Protein AF-A0A818WUE9-F1 (afdb_monomer_lite)

pLDDT: mean 72.84, std 20.34, range [24.39, 97.25]

Structure (mmCIF, N/CA/C/O backbone):
data_AF-A0A818WUE9-F1
#
_entry.id   AF-A0A818WUE9-F1
#
loop_
_atom_site.group_PDB
_atom_site.id
_atom_site.type_symbol
_atom_site.label_atom_id
_atom_site.label_alt_id
_atom_site.label_comp_id
_atom_site.label_asym_id
_atom_site.label_entity_id
_atom_site.label_seq_id
_atom_site.pdbx_PDB_ins_code
_atom_site.Cartn_x
_atom_site.Cartn_y
_atom_site.Cartn_z
_atom_site.occupancy
_atom_site.B_iso_or_equiv
_atom_site.auth_seq_id
_atom_site.auth_comp_id
_atom_site.auth_asym_id
_atom_site.auth_atom_id
_atom_site.pdbx_PDB_model_num
ATOM 1 N N . MET A 1 1 ? -19.857 24.149 17.415 1.00 38.59 1 MET A N 1
ATOM 2 C CA . MET A 1 1 ? -18.946 23.123 16.852 1.00 38.59 1 MET A CA 1
ATOM 3 C C . MET A 1 1 ? -17.652 23.150 17.656 1.00 38.59 1 MET A C 1
ATOM 5 O O . MET A 1 1 ? -16.949 24.147 17.631 1.00 38.59 1 MET A O 1
ATOM 9 N N . SER A 1 2 ? -17.428 22.130 18.487 1.00 42.88 2 SER A N 1
ATOM 10 C CA . SER A 1 2 ? -16.385 22.103 19.527 1.00 42.88 2 SER A CA 1
ATOM 11 C C . SER A 1 2 ? -14.972 21.978 18.933 1.00 42.88 2 SER A C 1
ATOM 13 O O . SER A 1 2 ? -14.738 21.136 18.069 1.00 42.88 2 SER A O 1
ATOM 15 N N . SER A 1 3 ? -14.017 22.775 19.425 1.00 50.47 3 SER A N 1
ATOM 16 C CA . SER A 1 3 ? -12.597 22.839 19.011 1.00 50.47 3 SER A CA 1
ATOM 17 C C . SER A 1 3 ? -11.771 21.570 19.307 1.00 50.47 3 SER A C 1
ATOM 19 O O . SER A 1 3 ? -10.553 21.540 19.111 1.00 50.47 3 SER A O 1
ATOM 21 N N . THR A 1 4 ? -12.428 20.502 19.762 1.00 56.22 4 THR A N 1
ATOM 22 C CA . THR A 1 4 ? -11.838 19.260 20.287 1.00 56.22 4 THR A CA 1
ATOM 23 C C . THR A 1 4 ? -11.341 18.281 19.219 1.00 56.22 4 THR A C 1
ATOM 25 O O . THR A 1 4 ? -10.592 17.363 19.554 1.00 56.22 4 THR A O 1
ATOM 28 N N . ASN A 1 5 ? -11.668 18.509 17.942 1.00 62.28 5 ASN A N 1
ATOM 29 C CA . ASN A 1 5 ? -11.226 17.694 16.798 1.00 62.28 5 ASN A CA 1
ATOM 30 C C . ASN A 1 5 ? -10.253 18.440 15.868 1.00 62.28 5 ASN A C 1
ATOM 32 O O . ASN A 1 5 ? -10.214 18.192 14.665 1.00 62.28 5 ASN A O 1
ATOM 36 N N . SER A 1 6 ? -9.478 19.383 16.402 1.00 72.19 6 SER A N 1
ATOM 37 C CA . SER A 1 6 ? -8.374 19.996 15.659 1.00 72.19 6 SER A CA 1
ATOM 38 C C . SER A 1 6 ? -7.225 18.991 15.472 1.00 72.19 6 SER A C 1
ATOM 40 O O . SER A 1 6 ? -6.986 18.135 16.331 1.00 72.19 6 SER A O 1
ATOM 42 N N . PHE A 1 7 ? -6.513 19.081 14.343 1.00 73.38 7 PHE A N 1
ATOM 43 C CA . PHE A 1 7 ? -5.326 18.272 14.024 1.00 73.38 7 PHE A CA 1
ATOM 44 C C . PHE A 1 7 ? -4.138 18.628 14.944 1.00 73.38 7 PHE A C 1
ATOM 46 O O . PHE A 1 7 ? -3.134 19.186 14.515 1.00 73.38 7 PHE A O 1
ATOM 53 N N . ASN A 1 8 ? -4.254 18.321 16.235 1.00 86.12 8 ASN A N 1
ATOM 54 C CA . ASN A 1 8 ? -3.243 18.617 17.249 1.00 86.12 8 ASN A CA 1
ATOM 55 C C . ASN A 1 8 ? -2.272 17.444 17.442 1.00 86.12 8 ASN A C 1
ATOM 57 O O . ASN A 1 8 ? -2.576 16.296 17.114 1.00 86.12 8 ASN A O 1
ATOM 61 N N . CYS A 1 9 ? -1.154 17.684 18.133 1.00 78.94 9 CYS A N 1
ATOM 62 C CA . CYS A 1 9 ? -0.263 16.613 18.602 1.00 78.94 9 CYS A CA 1
ATOM 63 C C . CYS A 1 9 ? -0.996 15.533 19.424 1.00 78.94 9 CYS A C 1
ATOM 65 O O . CYS A 1 9 ? -0.587 14.373 19.431 1.00 78.94 9 CYS A O 1
ATOM 67 N N . LEU A 1 10 ? -2.117 15.878 20.072 1.00 79.38 10 LEU A N 1
ATOM 68 C CA . LEU A 1 10 ? -2.988 14.918 20.754 1.00 79.38 10 LEU A CA 1
ATOM 69 C C . LEU A 1 10 ? -3.622 13.907 19.781 1.00 79.38 10 LEU A C 1
ATOM 71 O O . LEU A 1 10 ? -3.689 12.719 20.096 1.00 79.38 10 LEU A O 1
ATOM 75 N N . PHE A 1 11 ? -4.058 14.359 18.601 1.00 81.56 11 PHE A N 1
ATOM 76 C CA . PHE A 1 11 ? -4.575 13.490 17.543 1.00 81.56 11 PHE A CA 1
ATOM 77 C C . PHE A 1 11 ? -3.484 12.532 17.065 1.00 81.56 11 PHE A C 1
ATOM 79 O O . PHE A 1 11 ? -3.714 11.327 17.028 1.00 81.56 11 PHE A O 1
ATOM 86 N N . ILE A 1 12 ? -2.271 13.040 16.821 1.00 79.38 12 ILE A N 1
ATOM 87 C CA . ILE A 1 12 ? -1.123 12.213 16.421 1.00 79.38 12 ILE A CA 1
ATOM 88 C C . ILE A 1 12 ? -0.787 11.185 17.505 1.00 79.38 12 ILE A C 1
ATOM 90 O O . ILE A 1 12 ? -0.560 10.024 17.187 1.00 79.38 12 ILE A O 1
ATOM 94 N N . LYS A 1 13 ? -0.820 11.556 18.791 1.00 82.19 13 LYS A N 1
ATOM 95 C CA . LYS A 1 13 ? -0.587 10.618 19.902 1.00 82.19 13 LYS A CA 1
ATOM 96 C C . LYS A 1 13 ? -1.648 9.511 19.959 1.00 82.19 13 LYS A C 1
ATOM 98 O O . LYS A 1 13 ? -1.307 8.346 20.150 1.00 82.19 13 LYS A O 1
ATOM 103 N N . ARG A 1 14 ? -2.928 9.852 19.768 1.00 81.00 14 ARG A N 1
ATOM 104 C CA . ARG A 1 14 ? -4.036 8.877 19.700 1.00 81.00 14 ARG A CA 1
ATOM 105 C C . ARG A 1 14 ? -3.898 7.959 18.485 1.00 81.00 14 ARG A C 1
ATOM 107 O O . ARG A 1 14 ? -4.028 6.746 18.620 1.00 81.00 14 ARG A O 1
ATOM 114 N N . LEU A 1 15 ? -3.562 8.529 17.332 1.00 81.00 15 LEU A N 1
ATOM 115 C CA . LEU A 1 15 ? -3.319 7.803 16.092 1.00 81.00 15 LEU A CA 1
ATOM 116 C C . LEU A 1 15 ? -2.099 6.876 16.212 1.00 81.00 15 LEU A C 1
ATOM 118 O O . LEU A 1 15 ? -2.164 5.732 15.786 1.00 81.00 15 LEU A O 1
ATOM 122 N N . ALA A 1 16 ? -1.017 7.315 16.858 1.00 78.44 16 ALA A N 1
ATOM 123 C CA . ALA A 1 16 ? 0.174 6.505 17.111 1.00 78.44 16 ALA A CA 1
ATOM 124 C C . ALA A 1 16 ? -0.119 5.326 18.053 1.00 78.44 16 ALA A C 1
ATOM 126 O O . ALA A 1 16 ? 0.323 4.207 17.796 1.00 78.44 16 ALA A O 1
ATOM 127 N N . ASN A 1 17 ? -0.917 5.545 19.104 1.00 75.69 17 ASN A N 1
ATOM 128 C CA . ASN A 1 17 ? -1.389 4.461 19.970 1.00 75.69 17 ASN A CA 1
ATOM 129 C C . ASN A 1 17 ? -2.227 3.436 19.190 1.00 75.69 17 ASN A C 1
ATOM 131 O O . ASN A 1 17 ? -2.101 2.238 19.429 1.00 75.69 17 ASN A O 1
ATOM 135 N N . LEU A 1 18 ? -3.025 3.888 18.221 1.00 76.12 18 LEU A N 1
ATOM 136 C CA . LEU A 1 18 ? -3.796 3.019 17.334 1.00 76.12 18 LEU A CA 1
ATOM 137 C C . LEU A 1 18 ? -2.898 2.261 16.342 1.00 76.12 18 LEU A C 1
ATOM 139 O O . LEU A 1 18 ? -3.032 1.050 16.177 1.00 76.12 18 LEU A O 1
ATOM 143 N N . PHE A 1 19 ? -1.916 2.937 15.738 1.00 74.56 19 PHE A N 1
ATOM 144 C CA . PHE A 1 19 ? -0.896 2.309 14.892 1.00 74.56 19 PHE A CA 1
ATOM 145 C C . PHE A 1 19 ? -0.086 1.255 15.639 1.00 74.56 19 PHE A C 1
ATOM 147 O O . PHE A 1 19 ? 0.270 0.248 15.038 1.00 74.56 19 PHE A O 1
ATOM 154 N N . ARG A 1 20 ? 0.146 1.426 16.943 1.00 72.06 20 ARG A N 1
ATOM 155 C CA . ARG A 1 20 ? 0.783 0.412 17.795 1.00 72.06 20 ARG A CA 1
ATOM 156 C C . ARG A 1 20 ? -0.065 -0.858 17.957 1.00 72.06 20 ARG A C 1
ATOM 158 O O . ARG A 1 20 ? 0.484 -1.924 18.208 1.00 72.06 20 ARG A O 1
ATOM 165 N N . VAL A 1 21 ? -1.386 -0.766 17.793 1.00 69.12 21 VAL A N 1
ATOM 166 C CA . VAL A 1 21 ? -2.282 -1.935 17.733 1.00 69.12 21 VAL A CA 1
ATOM 167 C C . VAL A 1 21 ? -2.248 -2.572 16.335 1.00 69.12 21 VAL A C 1
ATOM 169 O O . VAL A 1 21 ? -2.252 -3.797 16.215 1.00 69.12 21 VAL A O 1
ATOM 172 N N . PHE A 1 22 ? -2.156 -1.771 15.265 1.00 69.94 22 PHE A N 1
ATOM 173 C CA . PHE A 1 22 ? -2.066 -2.265 13.880 1.00 69.94 22 PHE A CA 1
ATOM 174 C C . PHE A 1 22 ? -0.725 -2.949 13.563 1.00 69.94 22 PHE A C 1
ATOM 176 O O . PHE A 1 22 ? -0.695 -4.108 13.126 1.00 69.94 22 PHE A O 1
ATOM 183 N N . LEU A 1 23 ? 0.384 -2.246 13.806 1.00 66.19 23 LEU A N 1
ATOM 184 C CA . LEU A 1 23 ? 1.734 -2.790 13.836 1.00 66.19 23 LEU A CA 1
ATOM 185 C C . LEU A 1 23 ? 1.959 -3.372 15.224 1.00 66.19 23 LEU A C 1
ATOM 187 O O . LEU A 1 23 ? 2.358 -2.665 16.141 1.00 66.19 23 LEU A O 1
ATOM 191 N N . SER A 1 24 ? 1.755 -4.677 15.370 1.00 61.78 24 SER A N 1
ATOM 192 C CA . SER A 1 24 ? 2.234 -5.453 16.519 1.00 61.78 24 SER A CA 1
ATOM 193 C C . SER A 1 24 ? 3.776 -5.452 16.564 1.00 61.78 24 SER A C 1
ATOM 195 O O . SER A 1 24 ? 4.408 -6.491 16.383 1.00 61.78 24 SER A O 1
ATOM 197 N N . LEU A 1 25 ? 4.400 -4.285 16.737 1.00 51.84 25 LEU A N 1
ATOM 198 C CA . LEU A 1 25 ? 5.850 -4.106 16.779 1.00 51.84 25 LEU A CA 1
ATOM 199 C C . LEU A 1 25 ? 6.415 -4.426 18.170 1.00 51.84 25 LEU A C 1
ATOM 201 O O . LEU A 1 25 ? 7.596 -4.730 18.283 1.00 51.84 25 LEU A O 1
ATOM 205 N N . SER A 1 26 ? 5.593 -4.425 19.228 1.00 46.41 26 SER A N 1
ATOM 206 C CA . SER A 1 26 ? 6.045 -4.826 20.561 1.00 46.41 26 SER A CA 1
ATOM 207 C C . SER A 1 26 ? 5.431 -6.155 20.995 1.00 46.41 26 SER A C 1
ATOM 209 O O . SER A 1 26 ? 4.262 -6.229 21.353 1.00 46.41 26 SER A O 1
ATOM 211 N N . ARG A 1 27 ? 6.283 -7.184 21.099 1.00 50.69 27 ARG A N 1
ATOM 212 C CA . ARG A 1 27 ? 6.089 -8.343 21.997 1.00 50.69 27 ARG A CA 1
ATOM 213 C C . ARG A 1 27 ? 6.016 -7.952 23.487 1.00 50.69 27 ARG A C 1
ATOM 215 O O . ARG A 1 27 ? 5.956 -8.825 24.339 1.00 50.69 27 ARG A O 1
ATOM 222 N N . LEU A 1 28 ? 6.043 -6.663 23.822 1.00 47.09 28 LEU A N 1
ATOM 223 C CA . LEU A 1 28 ? 5.915 -6.170 25.185 1.00 47.09 28 LEU A CA 1
ATOM 224 C C . LEU A 1 28 ? 4.608 -5.401 25.344 1.00 47.09 28 LEU A C 1
ATOM 226 O O . LEU A 1 28 ? 4.323 -4.488 24.571 1.00 47.09 28 LEU A O 1
ATOM 230 N N . SER A 1 29 ? 3.911 -5.712 26.431 1.00 47.53 29 SER A N 1
ATOM 231 C CA . SER A 1 29 ? 2.744 -5.009 26.964 1.00 47.53 29 SER A CA 1
ATOM 232 C C . SER A 1 29 ? 1.379 -5.469 26.457 1.00 47.53 29 SER A C 1
ATOM 234 O O . SER A 1 29 ? 0.576 -4.663 26.001 1.00 47.53 29 SER A O 1
ATOM 236 N N . LEU A 1 30 ? 1.084 -6.748 26.676 1.00 47.06 30 LEU A N 1
ATOM 237 C CA . LEU A 1 30 ? -0.239 -7.184 27.135 1.00 47.06 30 LEU A CA 1
ATOM 238 C C . LEU A 1 30 ? -0.033 -8.299 28.175 1.00 47.06 30 LEU A C 1
ATOM 240 O O . LEU A 1 30 ? -0.425 -9.446 27.993 1.00 47.06 30 LEU A O 1
ATOM 244 N N . ASN A 1 31 ? 0.633 -7.947 29.281 1.00 49.25 31 ASN A N 1
ATOM 245 C CA . ASN A 1 31 ? 0.418 -8.661 30.536 1.00 49.25 31 ASN A CA 1
ATOM 246 C C . ASN A 1 31 ? -0.997 -8.293 30.987 1.00 49.25 31 ASN A C 1
ATOM 248 O O . ASN A 1 31 ? -1.228 -7.162 31.409 1.00 49.25 31 ASN A O 1
ATOM 252 N N . GLY A 1 32 ? -1.947 -9.208 30.822 1.00 46.50 32 GLY A N 1
ATOM 253 C CA . GLY A 1 32 ? -3.329 -8.953 31.219 1.00 46.50 32 GLY A CA 1
ATOM 254 C C . GLY A 1 32 ? -4.341 -9.852 30.528 1.00 46.50 32 GLY A C 1
ATOM 255 O O . GLY A 1 32 ? -5.119 -9.383 29.713 1.00 46.50 32 GLY A O 1
ATOM 256 N N . HIS A 1 33 ? -4.288 -11.141 30.859 1.00 51.97 33 HIS A N 1
ATOM 257 C CA . HIS A 1 33 ? -5.463 -11.955 31.182 1.00 51.97 33 HIS A CA 1
ATOM 258 C C . HIS A 1 33 ? -6.713 -11.795 30.281 1.00 51.97 33 HIS A C 1
ATOM 260 O O . HIS A 1 33 ? -7.658 -11.101 30.628 1.00 51.97 33 HIS A O 1
ATOM 266 N N . HIS A 1 34 ? -6.758 -12.504 29.153 1.00 48.72 34 HIS A N 1
ATOM 267 C CA . HIS A 1 34 ? -7.708 -13.609 28.983 1.00 48.72 34 HIS A CA 1
ATOM 268 C C . HIS A 1 34 ? -7.422 -14.373 27.688 1.00 48.72 34 HIS A C 1
ATOM 270 O O . HIS A 1 34 ? -7.292 -13.830 26.595 1.00 48.72 34 HIS A O 1
ATOM 276 N N . HIS A 1 35 ? -7.311 -15.675 27.883 1.00 50.56 35 HIS A N 1
ATOM 277 C CA . HIS A 1 35 ? -7.079 -16.733 26.926 1.00 50.56 35 HIS A CA 1
ATOM 278 C C . HIS A 1 35 ? -8.169 -16.771 25.835 1.00 50.56 35 HIS A C 1
ATOM 280 O O . HIS A 1 35 ? -9.256 -17.291 26.068 1.00 50.56 35 HIS A O 1
ATOM 286 N N . TYR A 1 36 ? -7.866 -16.271 24.634 1.00 49.69 36 TYR A N 1
ATOM 287 C CA . TYR A 1 36 ? -8.526 -16.704 23.398 1.00 49.69 36 TYR A CA 1
ATOM 288 C C . TYR A 1 36 ? -7.467 -17.284 22.457 1.00 49.69 36 TYR A C 1
ATOM 290 O O . TYR A 1 36 ? -6.708 -16.556 21.817 1.00 49.69 36 TYR A O 1
ATOM 298 N N . ARG A 1 37 ? -7.434 -18.624 22.468 1.00 46.25 37 ARG A N 1
ATOM 299 C CA . ARG A 1 37 ? -6.726 -19.569 21.588 1.00 46.25 37 ARG A CA 1
ATOM 300 C C . ARG A 1 37 ? -6.363 -18.961 20.225 1.00 46.25 37 ARG A C 1
ATOM 302 O O . ARG A 1 37 ? -7.241 -18.609 19.447 1.00 46.25 37 ARG A O 1
ATOM 309 N N . GLU A 1 38 ? -5.091 -18.644 20.016 1.00 50.81 38 GLU A N 1
ATOM 310 C CA . GLU A 1 38 ? -4.061 -19.504 19.404 1.00 50.81 38 GLU A CA 1
ATOM 311 C C . GLU A 1 38 ? -4.160 -19.670 17.861 1.00 50.81 38 GLU A C 1
ATOM 313 O O . GLU A 1 38 ? -5.160 -20.103 17.293 1.00 50.81 38 GLU A O 1
ATOM 318 N N . GLN A 1 39 ? -3.022 -19.373 17.217 1.00 49.19 39 GLN A N 1
ATOM 319 C CA . GLN A 1 39 ? -2.430 -20.053 16.048 1.00 49.19 39 GLN A CA 1
ATOM 320 C C . GLN A 1 39 ? -2.649 -19.661 14.563 1.00 49.19 39 GLN A C 1
ATOM 322 O O . GLN A 1 39 ? -1.863 -20.151 13.759 1.00 49.19 39 GLN A O 1
ATOM 327 N N . TRP A 1 40 ? -3.561 -18.772 14.130 1.00 48.25 40 TRP A N 1
ATOM 328 C CA . TRP A 1 40 ? -3.762 -18.522 12.665 1.00 48.25 40 TRP A CA 1
ATOM 329 C C . TRP A 1 40 ? -3.506 -17.091 12.159 1.00 48.25 40 TRP A C 1
ATOM 331 O O . TRP A 1 40 ? -3.930 -16.696 11.065 1.00 48.25 40 TRP A O 1
ATOM 341 N N . TYR A 1 41 ? -2.776 -16.285 12.926 1.00 57.06 41 TYR A N 1
ATOM 342 C CA . TYR A 1 41 ? -2.419 -14.925 12.529 1.00 57.06 41 TYR A CA 1
ATOM 343 C C . TYR A 1 41 ? -1.009 -14.902 11.942 1.00 57.06 41 TYR A C 1
ATOM 345 O O . TYR A 1 41 ? -0.044 -14.697 12.673 1.00 57.06 41 TYR A O 1
ATOM 353 N N . PHE A 1 42 ? -0.888 -15.062 10.617 1.00 59.62 42 PHE A N 1
ATOM 354 C CA . PHE A 1 42 ? 0.293 -14.599 9.878 1.00 59.62 42 PHE A CA 1
ATOM 355 C C . PHE A 1 42 ? 0.723 -13.246 10.455 1.00 59.62 42 PHE A C 1
ATOM 357 O O . PHE A 1 42 ? -0.081 -12.307 10.502 1.00 59.62 42 PHE A O 1
ATOM 364 N N . HIS A 1 43 ? 1.951 -13.167 10.974 1.00 74.75 43 HIS A N 1
ATOM 365 C CA . HIS A 1 43 ? 2.443 -11.953 11.611 1.00 74.75 43 HIS A CA 1
ATOM 366 C C . HIS A 1 43 ? 2.236 -10.768 10.649 1.00 74.75 43 HIS A C 1
ATOM 368 O O . HIS A 1 43 ? 2.673 -10.848 9.501 1.00 74.75 43 HIS A O 1
ATOM 374 N N . PRO A 1 44 ? 1.605 -9.657 11.079 1.00 76.88 44 PRO A N 1
ATOM 375 C CA . PRO A 1 44 ? 1.350 -8.502 10.207 1.00 76.88 44 PRO A CA 1
ATOM 376 C C . PRO A 1 44 ? 2.643 -7.942 9.599 1.00 76.88 44 PRO A C 1
ATOM 378 O O . PRO A 1 44 ? 2.618 -7.366 8.520 1.00 76.88 44 PRO A O 1
ATOM 381 N N . LEU A 1 45 ? 3.776 -8.165 10.273 1.00 81.31 45 LEU A N 1
ATOM 382 C CA . LEU A 1 45 ? 5.108 -7.820 9.790 1.00 81.31 45 LEU A CA 1
ATOM 383 C C . LEU A 1 45 ? 5.533 -8.655 8.581 1.00 81.31 45 LEU A C 1
ATOM 385 O O . LEU A 1 45 ? 6.139 -8.106 7.674 1.00 81.31 45 LEU A O 1
ATOM 389 N N . ILE A 1 46 ? 5.185 -9.945 8.533 1.00 86.69 46 ILE A N 1
ATOM 390 C CA . ILE A 1 46 ? 5.462 -10.801 7.370 1.00 86.69 46 ILE A CA 1
ATOM 391 C C . ILE A 1 46 ? 4.679 -10.285 6.165 1.00 86.69 46 ILE A C 1
ATOM 393 O O . ILE A 1 46 ? 5.231 -10.173 5.078 1.00 86.69 46 ILE A O 1
ATOM 397 N N . LEU A 1 47 ? 3.412 -9.913 6.363 1.00 87.75 47 LEU A N 1
ATOM 398 C CA . LEU A 1 47 ? 2.591 -9.361 5.288 1.00 87.75 47 LEU A CA 1
ATOM 399 C C . LEU A 1 47 ? 3.104 -7.986 4.830 1.00 87.75 47 LEU A C 1
ATOM 401 O O . LEU A 1 47 ? 3.151 -7.723 3.635 1.00 87.75 47 LEU A O 1
ATOM 405 N N . LEU A 1 48 ? 3.558 -7.136 5.755 1.00 88.75 48 LEU A N 1
ATOM 406 C CA . LEU A 1 48 ? 4.169 -5.845 5.422 1.00 88.75 48 LEU A CA 1
ATOM 407 C C . LEU A 1 48 ? 5.512 -6.010 4.692 1.00 88.75 48 LEU A C 1
ATOM 409 O O . LEU A 1 48 ? 5.785 -5.274 3.748 1.00 88.75 48 LEU A O 1
ATOM 413 N N . LEU A 1 49 ? 6.323 -6.997 5.078 1.00 90.06 49 LEU A N 1
ATOM 414 C CA . LEU A 1 49 ? 7.565 -7.351 4.389 1.00 90.06 49 LEU A CA 1
ATOM 415 C C . LEU A 1 49 ? 7.288 -7.910 2.987 1.00 90.06 49 LEU A C 1
ATOM 417 O O . LEU A 1 49 ? 7.974 -7.543 2.039 1.00 90.06 49 LEU A O 1
ATOM 421 N N . LEU A 1 50 ? 6.250 -8.735 2.832 1.00 91.62 50 LEU A N 1
ATOM 422 C CA . LEU A 1 50 ? 5.806 -9.226 1.527 1.00 91.62 50 LEU A CA 1
ATOM 423 C C . LEU A 1 50 ? 5.342 -8.075 0.623 1.00 91.62 50 LEU A C 1
ATOM 425 O O . LEU A 1 50 ? 5.733 -8.024 -0.540 1.00 91.62 50 LEU A O 1
ATOM 429 N N . ILE A 1 51 ? 4.574 -7.121 1.165 1.00 92.94 51 ILE A N 1
ATOM 430 C CA . ILE A 1 51 ? 4.183 -5.896 0.450 1.00 92.94 51 ILE A CA 1
ATOM 431 C C . ILE A 1 51 ? 5.423 -5.096 0.041 1.00 92.94 51 ILE A C 1
ATOM 433 O O . ILE A 1 51 ? 5.514 -4.688 -1.113 1.00 92.94 51 ILE A O 1
ATOM 437 N N . LEU A 1 52 ? 6.392 -4.910 0.945 1.00 93.44 52 LEU A N 1
ATOM 438 C CA . LEU A 1 52 ? 7.633 -4.185 0.653 1.00 93.44 52 LEU A CA 1
ATOM 439 C C . LEU A 1 52 ? 8.405 -4.830 -0.508 1.00 93.44 52 LEU A C 1
ATOM 441 O O . LEU A 1 52 ? 8.834 -4.128 -1.421 1.00 93.44 52 LEU A O 1
ATOM 445 N N . ILE A 1 53 ? 8.558 -6.157 -0.498 1.00 94.25 53 ILE A N 1
ATOM 446 C CA . ILE A 1 53 ? 9.246 -6.892 -1.570 1.00 94.25 53 I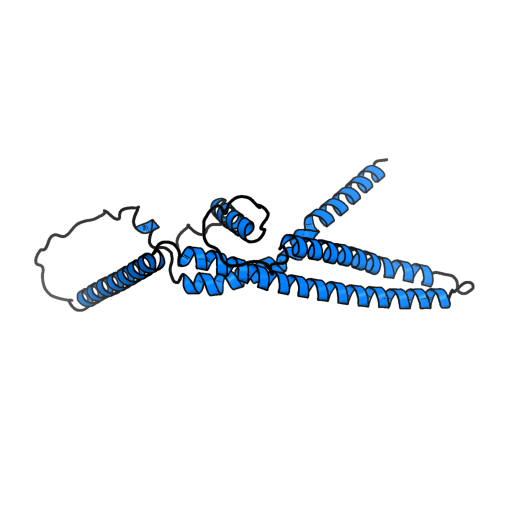LE A CA 1
ATOM 447 C C . ILE A 1 53 ? 8.468 -6.789 -2.887 1.00 94.25 53 ILE A C 1
ATOM 449 O O . ILE A 1 53 ? 9.070 -6.552 -3.938 1.00 94.25 53 ILE A O 1
ATOM 453 N N . ASN A 1 54 ? 7.140 -6.931 -2.846 1.00 95.12 54 ASN A N 1
ATOM 454 C CA . ASN A 1 54 ? 6.294 -6.833 -4.036 1.00 95.12 54 ASN A CA 1
ATOM 455 C C . ASN A 1 54 ? 6.361 -5.434 -4.666 1.00 95.12 54 ASN A C 1
ATOM 457 O O . ASN A 1 54 ? 6.591 -5.323 -5.867 1.00 95.12 54 ASN A O 1
ATOM 461 N N . GLU A 1 55 ? 6.224 -4.370 -3.869 1.00 95.00 55 GLU A N 1
ATOM 462 C CA . GLU A 1 55 ? 6.328 -2.982 -4.344 1.00 95.00 55 GLU A CA 1
ATOM 463 C C . GLU A 1 55 ? 7.741 -2.636 -4.819 1.00 95.00 55 GLU A C 1
ATOM 465 O O . GLU A 1 55 ? 7.902 -1.975 -5.843 1.00 95.00 55 GLU A O 1
ATOM 470 N N . GLY A 1 56 ? 8.780 -3.123 -4.135 1.00 94.38 56 GLY A N 1
ATOM 471 C CA . GLY A 1 56 ? 10.162 -2.961 -4.588 1.00 94.38 56 GLY A CA 1
ATOM 472 C C . GLY A 1 56 ? 10.397 -3.605 -5.957 1.00 94.38 56 GLY A C 1
ATOM 473 O O . GLY A 1 56 ? 10.986 -2.989 -6.848 1.00 94.38 56 GLY A O 1
ATOM 474 N N . THR A 1 57 ? 9.867 -4.814 -6.155 1.00 94.94 57 THR A N 1
ATOM 475 C CA . THR A 1 57 ? 9.931 -5.520 -7.443 1.00 94.94 57 THR A CA 1
ATOM 476 C C . THR A 1 57 ? 9.125 -4.786 -8.514 1.00 94.94 57 THR A C 1
ATOM 478 O O . THR A 1 57 ? 9.610 -4.607 -9.630 1.00 94.94 57 THR A O 1
ATOM 481 N N . LEU A 1 58 ? 7.927 -4.298 -8.181 1.00 95.12 58 LEU A N 1
ATOM 482 C CA . LEU A 1 58 ? 7.096 -3.506 -9.088 1.00 95.12 58 LEU A CA 1
ATOM 483 C C . LEU A 1 58 ? 7.827 -2.234 -9.543 1.00 95.12 58 LEU A C 1
ATOM 485 O O . LEU A 1 58 ? 7.905 -1.973 -10.742 1.00 95.12 58 LEU A O 1
ATOM 489 N N . GLN A 1 59 ? 8.436 -1.488 -8.618 1.00 94.06 59 GLN A N 1
ATOM 490 C CA . GLN A 1 59 ? 9.210 -0.284 -8.932 1.00 94.06 59 GLN A CA 1
ATOM 491 C C . GLN A 1 59 ? 10.391 -0.593 -9.867 1.00 94.06 59 GLN A C 1
ATOM 493 O O . GLN A 1 59 ? 10.680 0.176 -10.788 1.00 94.06 59 GLN A O 1
ATOM 498 N N . PHE A 1 60 ? 11.051 -1.736 -9.665 1.00 93.81 60 PHE A N 1
ATOM 499 C CA . PHE A 1 60 ? 12.138 -2.201 -10.524 1.00 93.81 60 PHE A CA 1
ATOM 500 C C . PHE A 1 60 ? 11.656 -2.562 -11.938 1.00 93.81 60 PHE A C 1
ATOM 502 O O . PHE A 1 60 ? 12.256 -2.122 -12.920 1.00 93.81 60 PHE A O 1
ATOM 509 N N . ILE A 1 61 ? 10.545 -3.296 -12.070 1.00 94.88 61 ILE A N 1
ATOM 510 C CA . ILE A 1 61 ? 9.962 -3.617 -13.382 1.00 94.88 61 ILE A CA 1
ATOM 511 C C . ILE A 1 61 ? 9.506 -2.345 -14.105 1.00 94.88 61 ILE A C 1
ATOM 513 O O . ILE A 1 61 ? 9.787 -2.197 -15.293 1.00 94.88 61 ILE A O 1
ATOM 517 N N . ILE A 1 62 ? 8.882 -1.393 -13.404 1.00 93.56 62 ILE A N 1
ATOM 518 C CA . ILE A 1 62 ? 8.487 -0.097 -13.982 1.00 93.56 62 ILE A CA 1
ATOM 519 C C . ILE A 1 62 ? 9.712 0.663 -14.505 1.00 93.56 62 ILE A C 1
ATOM 521 O O . ILE A 1 62 ? 9.666 1.224 -15.600 1.00 93.56 62 ILE A O 1
ATOM 525 N N . TYR A 1 63 ? 10.829 0.642 -13.774 1.00 93.00 63 TYR A N 1
ATOM 526 C CA . TYR A 1 63 ? 12.086 1.229 -14.240 1.00 93.00 63 TYR A CA 1
ATOM 527 C C . TYR A 1 63 ? 12.604 0.555 -15.523 1.00 93.00 63 TYR A C 1
ATOM 529 O O . TYR A 1 63 ? 12.963 1.251 -16.474 1.00 93.00 63 TYR A O 1
ATOM 537 N N . LEU A 1 64 ? 12.586 -0.783 -15.594 1.00 92.25 64 LEU A N 1
ATOM 538 C CA . LEU A 1 64 ? 12.998 -1.526 -16.793 1.00 92.25 64 LEU A CA 1
ATOM 539 C C . LEU A 1 64 ? 12.092 -1.247 -17.999 1.00 92.25 64 LEU A C 1
ATOM 541 O O . LEU A 1 64 ? 12.590 -1.043 -19.107 1.00 92.25 64 LEU A O 1
ATOM 545 N N . VAL A 1 65 ? 10.776 -1.184 -17.787 1.00 94.00 65 VAL A N 1
ATOM 546 C CA . VAL A 1 65 ? 9.806 -0.789 -18.820 1.00 94.00 65 VAL A CA 1
ATOM 547 C C . VAL A 1 65 ? 10.069 0.648 -19.280 1.00 94.00 65 VAL A C 1
ATOM 549 O O . VAL A 1 65 ? 9.987 0.929 -20.471 1.00 94.00 65 VAL A O 1
ATOM 552 N N . GLY A 1 66 ? 10.465 1.547 -18.377 1.00 92.00 66 GLY A N 1
ATOM 553 C CA . GLY A 1 66 ? 10.835 2.924 -18.714 1.00 92.00 66 GLY A CA 1
ATOM 554 C C . GLY A 1 66 ? 12.089 3.047 -19.592 1.00 92.00 66 GLY A C 1
ATOM 555 O O . GLY A 1 66 ? 12.193 3.987 -20.378 1.00 92.00 66 GLY A O 1
ATOM 556 N N . LEU A 1 67 ? 13.025 2.096 -19.516 1.00 90.44 67 LEU A N 1
ATOM 557 C CA . LEU A 1 67 ? 14.219 2.046 -20.378 1.00 90.44 67 LEU A CA 1
ATOM 558 C C . LEU A 1 67 ? 13.949 1.426 -21.755 1.00 90.44 67 LEU A C 1
ATOM 560 O O . LEU A 1 67 ? 14.760 1.552 -22.676 1.00 90.44 67 LEU A O 1
ATOM 564 N N . LEU A 1 68 ? 12.809 0.759 -21.905 1.00 91.06 68 LEU A N 1
ATOM 565 C CA . LEU A 1 68 ? 12.458 0.000 -23.092 1.00 91.06 68 LEU A CA 1
ATOM 566 C C . LEU A 1 68 ? 12.351 0.850 -24.374 1.00 91.06 68 LEU A C 1
ATOM 568 O O . LEU A 1 68 ? 12.910 0.425 -25.388 1.00 91.06 68 LEU A O 1
ATOM 572 N N . PRO A 1 69 ? 11.744 2.059 -24.369 1.00 91.69 69 PRO A N 1
ATOM 573 C CA . PRO A 1 69 ? 11.701 2.906 -25.562 1.00 91.69 69 PRO A CA 1
ATOM 574 C C . PRO A 1 69 ? 13.099 3.263 -26.076 1.00 91.69 69 PRO A C 1
ATOM 576 O O . PRO A 1 69 ? 13.336 3.247 -27.279 1.00 91.69 69 PRO A O 1
ATOM 579 N N . SER A 1 70 ? 14.051 3.525 -25.174 1.00 90.38 70 SER A N 1
ATOM 580 C CA . SER A 1 70 ? 15.440 3.836 -25.540 1.00 90.38 70 SER A CA 1
ATOM 581 C C . SER A 1 70 ? 16.109 2.671 -26.277 1.00 90.38 70 SER A C 1
ATOM 583 O O . SER A 1 70 ? 16.759 2.869 -27.303 1.00 90.38 70 SER A O 1
ATOM 585 N N . ALA A 1 71 ? 15.880 1.439 -25.809 1.00 88.88 71 ALA A N 1
ATOM 586 C CA . ALA A 1 71 ? 16.380 0.237 -26.471 1.00 88.88 71 ALA A CA 1
ATOM 587 C C . ALA A 1 71 ? 15.777 0.054 -27.874 1.00 88.88 71 ALA A C 1
ATOM 589 O O . ALA A 1 71 ? 16.488 -0.329 -28.802 1.00 88.88 71 ALA A O 1
ATOM 590 N N . PHE A 1 72 ? 14.493 0.380 -28.055 1.00 90.69 72 PHE A N 1
ATOM 591 C CA . PHE A 1 72 ? 13.863 0.368 -29.377 1.00 90.69 72 PHE A CA 1
ATOM 592 C C . PHE A 1 72 ? 14.465 1.410 -30.321 1.00 90.69 72 PHE A C 1
ATOM 594 O O . PHE A 1 72 ? 14.770 1.084 -31.466 1.00 90.69 72 PHE A O 1
ATOM 601 N N . TYR A 1 73 ? 14.698 2.638 -29.851 1.00 89.75 73 TYR A N 1
ATOM 602 C CA . TYR A 1 73 ? 15.348 3.668 -30.666 1.00 89.75 73 TYR A CA 1
ATOM 603 C C . TYR A 1 73 ? 16.778 3.290 -31.066 1.00 89.75 73 TYR A C 1
ATOM 605 O O . TYR A 1 73 ? 17.196 3.603 -32.180 1.00 89.75 73 TYR A O 1
ATOM 613 N N . ALA A 1 74 ? 17.519 2.607 -30.190 1.00 88.31 74 ALA A N 1
ATOM 614 C CA . ALA A 1 74 ? 18.865 2.131 -30.495 1.00 88.31 74 ALA A CA 1
ATOM 615 C C . ALA A 1 74 ? 18.866 1.096 -31.634 1.00 88.31 74 ALA A C 1
ATOM 617 O O . ALA A 1 74 ? 19.687 1.194 -32.543 1.00 88.31 74 ALA A O 1
ATOM 618 N N . GLU A 1 75 ? 17.918 0.156 -31.626 1.00 87.12 75 GLU A N 1
ATOM 619 C CA . GLU A 1 75 ? 17.804 -0.872 -32.668 1.00 87.12 75 GLU A CA 1
ATOM 620 C C . GLU A 1 75 ? 17.297 -0.297 -34.000 1.00 87.12 75 GLU A C 1
ATOM 622 O O . GLU A 1 75 ? 17.788 -0.656 -35.068 1.00 87.12 75 GLU A O 1
ATOM 627 N N . LEU A 1 76 ? 16.359 0.656 -33.948 1.00 86.19 76 LEU A N 1
ATOM 628 C CA . LEU A 1 76 ? 15.820 1.324 -35.139 1.00 86.19 76 LEU A CA 1
ATOM 629 C C . LEU A 1 76 ? 16.829 2.254 -35.825 1.00 86.19 76 LEU A C 1
ATOM 631 O O . LEU A 1 76 ? 16.683 2.522 -37.016 1.00 86.19 76 LEU A O 1
ATOM 635 N N . ARG A 1 77 ? 17.839 2.745 -35.096 1.00 87.06 77 ARG A N 1
ATOM 636 C CA . ARG A 1 77 ? 18.883 3.631 -35.633 1.00 87.06 77 ARG A CA 1
ATOM 637 C C . ARG A 1 77 ? 19.946 2.886 -36.454 1.00 87.06 77 ARG A C 1
ATOM 639 O O . ARG A 1 77 ? 20.689 3.538 -37.183 1.00 87.06 77 ARG A O 1
ATOM 646 N N . LYS A 1 78 ? 20.046 1.554 -36.356 1.00 84.94 78 LYS A N 1
ATOM 647 C CA . LYS A 1 78 ? 21.059 0.786 -37.097 1.00 84.94 78 LYS A CA 1
ATOM 648 C C . LYS A 1 78 ? 20.861 0.926 -38.620 1.00 84.94 78 LYS A C 1
ATOM 650 O O . LYS A 1 78 ? 19.721 0.872 -39.090 1.00 84.94 78 LYS A O 1
ATOM 655 N N . PRO A 1 79 ? 21.944 1.100 -39.402 1.00 81.88 79 PRO A N 1
ATOM 656 C CA . PRO A 1 79 ? 21.857 1.229 -40.853 1.00 81.88 79 PRO A CA 1
ATOM 657 C C . PRO A 1 79 ? 21.286 -0.048 -41.501 1.00 81.88 79 PRO A C 1
ATOM 659 O O . PRO A 1 79 ? 21.457 -1.145 -40.965 1.00 81.88 79 PRO A O 1
ATOM 662 N N . PRO A 1 80 ? 20.639 0.063 -42.677 1.00 73.69 80 PRO A N 1
ATOM 663 C CA . PRO A 1 80 ? 19.904 -1.035 -43.317 1.00 73.69 80 PRO A CA 1
ATOM 664 C C . PRO A 1 80 ? 20.756 -2.273 -43.640 1.00 73.69 80 PRO A C 1
ATOM 666 O O . PRO A 1 80 ? 20.207 -3.365 -43.734 1.00 73.69 80 PRO A O 1
ATOM 669 N N . ASN A 1 81 ? 22.081 -2.125 -43.740 1.00 71.38 81 ASN A N 1
ATOM 670 C CA . ASN A 1 81 ? 23.020 -3.223 -43.991 1.00 71.38 81 ASN A CA 1
ATOM 671 C C . ASN A 1 81 ? 23.278 -4.132 -42.767 1.00 71.38 81 ASN A C 1
ATOM 673 O O . ASN A 1 81 ? 23.865 -5.196 -42.927 1.00 71.38 81 ASN A O 1
ATOM 677 N N . GLN A 1 82 ? 22.869 -3.730 -41.554 1.00 72.94 82 GLN A N 1
ATOM 678 C CA . GLN A 1 82 ? 23.137 -4.455 -40.299 1.00 72.94 82 GLN A CA 1
ATOM 679 C C . GLN A 1 82 ? 21.896 -4.505 -39.392 1.00 72.94 82 GLN A C 1
ATOM 681 O O . GLN A 1 82 ? 21.954 -4.283 -38.182 1.00 72.94 82 GLN A O 1
ATOM 686 N N . ARG A 1 83 ? 20.730 -4.715 -40.011 1.00 72.19 83 ARG A N 1
ATOM 687 C CA . ARG A 1 83 ? 19.434 -4.713 -39.331 1.00 72.19 83 ARG A CA 1
ATOM 688 C C . ARG A 1 83 ? 19.163 -6.087 -38.718 1.00 72.19 83 ARG A C 1
ATOM 690 O O . ARG A 1 83 ? 18.776 -7.028 -39.410 1.00 72.19 83 ARG A O 1
ATOM 697 N N . ASP A 1 84 ? 19.331 -6.197 -37.404 1.00 78.56 84 ASP A N 1
ATOM 698 C CA . ASP A 1 84 ? 19.167 -7.462 -36.684 1.00 78.56 84 ASP A CA 1
ATOM 699 C C . ASP A 1 84 ? 17.678 -7.772 -36.432 1.00 78.56 84 ASP A C 1
ATOM 701 O O . ASP A 1 84 ? 17.140 -7.609 -35.335 1.00 78.56 84 ASP A O 1
ATOM 705 N N . HIS A 1 85 ? 16.982 -8.273 -37.456 1.00 80.62 85 HIS A N 1
ATOM 706 C CA . HIS A 1 85 ? 15.594 -8.746 -37.355 1.00 80.62 85 HIS A CA 1
ATOM 707 C C . HIS A 1 85 ? 15.310 -9.730 -36.195 1.00 80.62 85 HIS A C 1
ATOM 709 O O . HIS A 1 85 ? 14.285 -9.556 -35.524 1.00 80.62 85 HIS A O 1
ATOM 715 N N . PRO A 1 86 ? 16.151 -10.751 -35.911 1.00 87.12 86 PRO A N 1
ATOM 716 C CA . PRO A 1 86 ? 15.911 -11.647 -34.776 1.00 87.12 86 PRO A CA 1
ATOM 717 C C . PRO A 1 86 ? 16.092 -10.940 -33.425 1.00 87.12 86 PRO A C 1
ATOM 719 O O . PRO A 1 86 ? 15.314 -11.185 -32.502 1.00 87.12 86 PRO A O 1
ATOM 722 N N . GLY A 1 87 ? 17.050 -10.012 -33.323 1.00 85.25 87 GLY A N 1
ATOM 723 C CA . GLY A 1 87 ? 17.266 -9.198 -32.124 1.00 85.25 87 GLY A CA 1
ATOM 724 C C . GLY A 1 87 ? 16.075 -8.287 -31.830 1.00 85.25 87 GLY A C 1
ATOM 725 O O . GLY A 1 87 ? 15.603 -8.219 -30.693 1.00 85.25 87 GLY A O 1
ATOM 726 N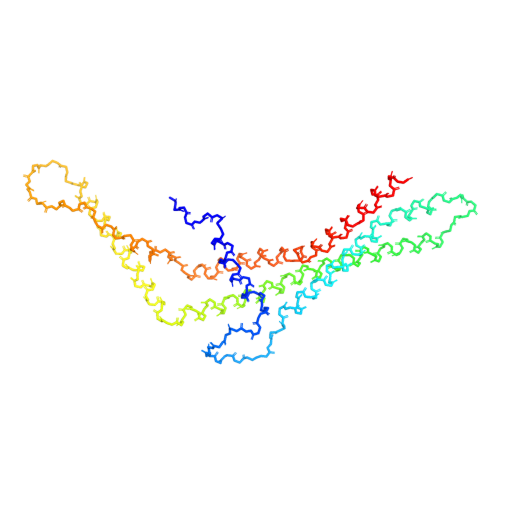 N . PHE A 1 88 ? 15.509 -7.673 -32.871 1.00 89.00 88 PHE A N 1
ATOM 727 C CA . PHE A 1 88 ? 14.291 -6.874 -32.753 1.00 89.00 88 PHE A CA 1
ATOM 728 C C . PHE A 1 88 ? 13.091 -7.707 -32.273 1.00 89.00 88 PHE A C 1
ATOM 730 O O . PHE A 1 88 ? 12.378 -7.289 -31.362 1.00 89.00 88 PHE A O 1
ATOM 737 N N . ARG A 1 89 ? 12.885 -8.915 -32.820 1.00 89.00 89 ARG A N 1
ATOM 738 C CA . ARG A 1 89 ? 11.802 -9.818 -32.374 1.00 89.00 89 ARG A CA 1
ATOM 739 C C . ARG A 1 89 ? 11.957 -10.223 -30.907 1.00 89.00 89 ARG A C 1
ATOM 741 O O . ARG A 1 89 ? 10.975 -10.202 -30.167 1.00 89.00 89 ARG A O 1
ATOM 748 N N . TRP A 1 90 ? 13.178 -10.533 -30.472 1.00 89.56 90 TRP A N 1
ATOM 749 C CA . TRP A 1 90 ? 13.470 -10.820 -29.065 1.00 89.56 90 TRP A CA 1
ATOM 750 C C . TRP A 1 90 ? 13.183 -9.617 -28.156 1.00 89.56 90 TRP A C 1
ATOM 752 O O . TRP A 1 90 ? 12.585 -9.769 -27.090 1.00 89.56 90 TRP A O 1
ATOM 762 N N . LEU A 1 91 ? 13.540 -8.405 -28.595 1.00 90.81 91 LEU A N 1
ATOM 763 C CA . LEU A 1 91 ? 13.270 -7.170 -27.858 1.00 90.81 91 LEU A CA 1
ATOM 764 C C . LEU A 1 91 ? 11.764 -6.909 -27.700 1.00 90.81 91 LEU A C 1
ATOM 766 O O . LEU A 1 91 ? 11.312 -6.562 -26.605 1.00 90.81 91 LEU A O 1
ATOM 770 N N . VAL A 1 92 ? 10.983 -7.126 -28.762 1.00 92.31 92 VAL A N 1
ATOM 771 C CA . VAL A 1 92 ? 9.514 -7.037 -28.731 1.00 92.31 92 VAL A CA 1
ATOM 772 C C . VAL A 1 92 ? 8.930 -8.062 -27.760 1.00 92.31 92 VAL A C 1
ATOM 774 O O . VAL A 1 92 ? 8.142 -7.695 -26.891 1.00 92.31 92 VAL A O 1
ATOM 777 N N . LEU A 1 93 ? 9.359 -9.325 -27.827 1.00 93.25 93 LEU A N 1
ATOM 778 C CA . LEU A 1 93 ? 8.867 -10.362 -26.915 1.00 93.25 93 LEU A CA 1
ATOM 779 C C . LEU A 1 93 ? 9.189 -10.031 -25.449 1.00 93.25 93 LEU A C 1
ATOM 781 O O . LEU A 1 93 ? 8.308 -10.080 -24.592 1.00 93.25 93 LEU A O 1
ATOM 785 N N . ARG A 1 94 ? 10.426 -9.604 -25.166 1.00 92.50 94 ARG A N 1
ATOM 786 C CA . ARG A 1 94 ? 10.856 -9.173 -23.826 1.00 92.50 94 ARG A CA 1
ATOM 787 C C . ARG A 1 94 ? 10.007 -8.016 -23.290 1.00 92.50 94 ARG A C 1
ATOM 789 O O . ARG A 1 94 ? 9.703 -7.974 -22.101 1.00 92.50 94 ARG A O 1
ATOM 796 N N . SER A 1 95 ? 9.597 -7.102 -24.167 1.00 93.25 95 SER A N 1
ATOM 797 C CA . SER A 1 95 ? 8.721 -5.977 -23.826 1.00 93.25 95 SER A CA 1
ATOM 798 C C . SER A 1 95 ? 7.355 -6.443 -23.341 1.00 93.25 95 SER A C 1
ATOM 800 O O . SER A 1 95 ? 6.899 -6.021 -22.279 1.00 93.25 95 SER A O 1
ATOM 802 N N . PHE A 1 96 ? 6.724 -7.349 -24.091 1.00 94.69 96 PHE A N 1
ATOM 803 C CA . PHE A 1 96 ? 5.437 -7.925 -23.711 1.00 94.69 96 PHE A CA 1
ATOM 804 C C . PHE A 1 96 ? 5.522 -8.655 -22.370 1.00 94.69 96 PHE A C 1
ATOM 806 O O . PHE A 1 96 ? 4.654 -8.462 -21.520 1.00 94.69 96 PHE A O 1
ATOM 813 N N . VAL A 1 97 ? 6.599 -9.412 -22.136 1.00 94.88 97 VAL A N 1
ATOM 814 C CA . VAL A 1 97 ? 6.836 -10.088 -20.851 1.00 94.88 97 VAL A CA 1
ATOM 815 C C . VAL A 1 97 ? 6.896 -9.085 -19.696 1.00 94.88 97 VAL A C 1
ATOM 817 O O . VAL A 1 97 ? 6.238 -9.297 -18.680 1.00 94.88 97 VAL A O 1
ATOM 820 N N . PHE A 1 98 ? 7.616 -7.968 -19.842 1.00 94.88 98 PHE A N 1
ATOM 821 C CA . PHE A 1 98 ? 7.672 -6.948 -18.788 1.00 94.88 98 PHE A CA 1
ATOM 822 C C . PHE A 1 98 ? 6.330 -6.251 -18.544 1.00 94.88 98 PHE A C 1
ATOM 824 O O . PHE A 1 98 ? 6.003 -5.968 -17.392 1.00 94.88 98 PHE A O 1
ATOM 831 N N . VAL A 1 99 ? 5.530 -6.006 -19.586 1.00 94.38 99 VAL A N 1
ATOM 832 C CA . VAL A 1 99 ? 4.190 -5.411 -19.434 1.00 94.38 99 VAL A CA 1
ATOM 833 C C . VAL A 1 99 ? 3.241 -6.365 -18.706 1.00 94.38 99 VAL A C 1
ATOM 835 O O . VAL A 1 99 ? 2.549 -5.942 -17.779 1.00 94.38 99 VAL A O 1
ATOM 838 N N . ILE A 1 100 ? 3.245 -7.652 -19.068 1.00 95.88 100 ILE A N 1
ATOM 839 C CA . ILE A 1 100 ? 2.448 -8.683 -18.385 1.00 95.88 100 ILE A CA 1
ATOM 840 C C . ILE A 1 100 ? 2.884 -8.795 -16.922 1.00 95.88 100 ILE A C 1
ATOM 842 O O . ILE A 1 100 ? 2.047 -8.762 -16.022 1.00 95.88 100 ILE A O 1
ATOM 846 N N . LEU A 1 101 ? 4.192 -8.857 -16.668 1.00 96.00 101 LEU A N 1
ATOM 847 C CA . LEU A 1 101 ? 4.733 -8.943 -15.315 1.00 96.00 101 LEU A CA 1
ATOM 848 C C . LEU A 1 101 ? 4.369 -7.715 -14.466 1.00 96.00 101 LEU A C 1
ATOM 850 O O . LEU A 1 101 ? 3.988 -7.866 -13.308 1.00 96.00 101 LEU A O 1
ATOM 854 N N . ASN A 1 102 ? 4.424 -6.511 -15.041 1.00 95.12 102 ASN A N 1
ATOM 855 C CA . ASN A 1 102 ? 3.981 -5.282 -14.382 1.00 95.12 102 ASN A CA 1
ATOM 856 C C . ASN A 1 102 ? 2.496 -5.352 -13.985 1.00 95.12 102 ASN A C 1
ATOM 858 O O . ASN A 1 102 ? 2.143 -5.038 -12.849 1.00 95.12 102 ASN A O 1
ATOM 862 N N . ALA A 1 103 ? 1.628 -5.808 -14.893 1.00 96.31 103 ALA A N 1
ATOM 863 C CA . ALA A 1 103 ? 0.201 -5.959 -14.614 1.00 96.31 103 ALA A CA 1
ATOM 864 C C . ALA A 1 103 ? -0.064 -6.985 -13.497 1.00 96.31 103 ALA A C 1
ATOM 866 O O . ALA A 1 103 ? -0.857 -6.718 -12.591 1.00 96.31 103 ALA A O 1
ATOM 867 N N . LEU A 1 104 ? 0.642 -8.121 -13.515 1.00 96.81 104 LEU A N 1
ATOM 868 C CA . LEU A 1 104 ? 0.543 -9.150 -12.475 1.00 96.81 104 LEU A CA 1
ATOM 869 C C . LEU A 1 104 ? 0.999 -8.625 -11.110 1.00 96.81 104 LEU A C 1
ATOM 871 O O . LEU A 1 104 ? 0.265 -8.750 -10.133 1.00 96.81 104 LEU A O 1
ATOM 875 N N . LEU A 1 105 ? 2.163 -7.973 -11.035 1.00 95.50 105 LEU A N 1
ATOM 876 C CA . LEU A 1 105 ? 2.670 -7.380 -9.791 1.00 95.50 105 LEU A CA 1
ATOM 877 C C . LEU A 1 105 ? 1.737 -6.289 -9.251 1.00 95.50 105 LEU A C 1
ATOM 879 O O . LEU A 1 105 ? 1.540 -6.184 -8.036 1.00 95.50 105 LEU A O 1
ATOM 883 N N . LYS A 1 106 ? 1.119 -5.503 -10.144 1.00 95.06 106 LYS A N 1
ATOM 884 C CA . LYS A 1 106 ? 0.139 -4.486 -9.756 1.00 95.06 106 LYS A CA 1
ATOM 885 C C . LYS A 1 106 ? -1.151 -5.104 -9.219 1.00 95.06 106 LYS A C 1
ATOM 887 O O . LYS A 1 106 ? -1.683 -4.613 -8.225 1.00 95.06 106 LYS A O 1
ATOM 892 N N . SER A 1 107 ? -1.634 -6.183 -9.831 1.00 97.25 107 SER A N 1
ATOM 893 C CA . SER A 1 107 ? -2.785 -6.937 -9.325 1.00 97.25 107 SER A CA 1
ATOM 894 C C . SER A 1 107 ? -2.490 -7.538 -7.945 1.00 97.25 107 SER A C 1
ATOM 896 O O . SER A 1 107 ? -3.269 -7.347 -7.009 1.00 97.25 107 SER A O 1
ATOM 898 N N . SER A 1 108 ? -1.309 -8.142 -7.774 1.00 95.19 108 SER A N 1
ATOM 899 C CA . SER A 1 108 ? -0.840 -8.674 -6.488 1.00 95.19 108 SER A CA 1
ATOM 900 C C . SER A 1 108 ? -0.767 -7.604 -5.398 1.00 95.19 108 SER A C 1
ATOM 902 O O . SER A 1 108 ? -1.185 -7.850 -4.270 1.00 95.19 108 SER A O 1
ATOM 904 N N . SER A 1 109 ? -0.306 -6.393 -5.725 1.00 94.19 109 SER A N 1
ATOM 905 C CA . SER A 1 109 ? -0.293 -5.249 -4.799 1.00 94.19 109 SER A CA 1
ATOM 906 C C . SER A 1 109 ? -1.690 -4.935 -4.248 1.00 94.19 109 SER A C 1
ATOM 908 O O . SER A 1 109 ? -1.893 -4.884 -3.032 1.00 94.19 109 SER A O 1
ATOM 910 N N . ILE A 1 110 ? -2.685 -4.825 -5.135 1.00 93.62 110 ILE A N 1
ATOM 911 C CA . ILE A 1 110 ? -4.083 -4.555 -4.757 1.00 93.62 110 ILE A CA 1
ATOM 912 C C . ILE A 1 110 ? -4.650 -5.701 -3.907 1.00 93.62 110 ILE A C 1
ATOM 914 O O . ILE A 1 110 ? -5.361 -5.468 -2.922 1.00 93.62 110 ILE A O 1
ATOM 918 N N . PHE A 1 111 ? -4.317 -6.944 -4.259 1.00 94.69 111 PHE A N 1
ATOM 919 C CA . PHE A 1 111 ? -4.691 -8.118 -3.479 1.00 94.69 111 PHE A CA 1
ATOM 920 C C . PHE A 1 111 ? -4.101 -8.064 -2.063 1.00 94.69 111 PHE A C 1
ATOM 922 O O . PHE A 1 111 ? -4.840 -8.205 -1.087 1.00 94.69 111 PHE A O 1
ATOM 929 N N . PHE A 1 112 ? -2.804 -7.778 -1.919 1.00 92.12 112 PHE A N 1
ATOM 930 C CA . PHE A 1 112 ? -2.166 -7.665 -0.607 1.00 92.12 112 PHE A CA 1
ATOM 931 C C . PHE A 1 112 ? -2.746 -6.524 0.236 1.00 92.12 112 PHE A C 1
ATOM 933 O O . PHE A 1 112 ? -2.974 -6.724 1.431 1.00 92.12 112 PHE A O 1
ATOM 940 N N . SER A 1 113 ? -3.081 -5.378 -0.368 1.00 91.75 113 SER A N 1
ATOM 941 C CA . SER A 1 113 ? -3.834 -4.312 0.311 1.00 91.75 113 SER A CA 1
ATOM 942 C C . SER A 1 113 ? -5.210 -4.782 0.778 1.00 91.75 113 SER A C 1
ATOM 944 O O . SER A 1 113 ? -5.661 -4.428 1.866 1.00 91.75 113 SER A O 1
ATOM 946 N N . SER A 1 114 ? -5.897 -5.620 0.012 1.00 92.88 114 SER A N 1
ATOM 947 C CA . SER A 1 114 ? -7.214 -6.127 0.414 1.00 92.88 114 SER A CA 1
ATOM 948 C C . SER A 1 114 ? -7.110 -7.127 1.574 1.00 92.88 114 SER A C 1
ATOM 950 O O . SER A 1 114 ? -7.878 -7.049 2.535 1.00 92.88 114 SER A O 1
ATOM 952 N N . VAL A 1 115 ? -6.106 -8.012 1.553 1.00 90.75 115 VAL A N 1
ATOM 953 C CA . VAL A 1 115 ? -5.825 -8.942 2.662 1.00 90.75 115 VAL A CA 1
ATOM 954 C C . VAL A 1 115 ? -5.416 -8.184 3.930 1.00 90.75 115 VAL A C 1
ATOM 956 O O . VAL A 1 115 ? -5.910 -8.494 5.018 1.00 90.75 115 VAL A O 1
ATOM 959 N N . LEU A 1 116 ? -4.557 -7.165 3.804 1.00 90.06 116 LEU A N 1
ATOM 960 C CA . LEU A 1 116 ? -4.138 -6.311 4.919 1.00 90.06 116 LEU A CA 1
ATOM 961 C C . LEU A 1 116 ? -5.342 -5.615 5.571 1.00 90.06 116 LEU A C 1
ATOM 963 O O . LEU A 1 116 ? -5.457 -5.636 6.797 1.00 90.06 116 LEU A O 1
ATOM 967 N N . TYR A 1 117 ? -6.277 -5.099 4.764 1.00 91.19 117 TYR A N 1
ATOM 968 C CA . TYR A 1 117 ? -7.515 -4.477 5.243 1.00 91.19 117 TYR A CA 1
ATOM 969 C C . TYR A 1 117 ? -8.323 -5.435 6.130 1.00 91.19 117 TYR A C 1
ATOM 971 O O . TYR A 1 117 ? -8.661 -5.080 7.261 1.00 91.19 117 TYR A O 1
ATOM 979 N N . VAL A 1 118 ? -8.575 -6.669 5.671 1.00 89.81 118 VAL A N 1
ATOM 980 C CA . VAL A 1 118 ? -9.364 -7.651 6.439 1.00 89.81 118 VAL A CA 1
ATOM 981 C C . VAL A 1 118 ? -8.673 -7.993 7.759 1.00 89.81 118 VAL A C 1
ATOM 983 O O . VAL A 1 118 ? -9.312 -8.037 8.812 1.00 89.81 118 VAL A O 1
ATOM 986 N N . LYS A 1 119 ? -7.350 -8.199 7.734 1.00 86.69 119 LYS A N 1
ATOM 987 C CA . LYS A 1 119 ? -6.575 -8.543 8.937 1.00 86.69 119 LYS A CA 1
ATOM 988 C C . LYS A 1 119 ? -6.543 -7.399 9.949 1.00 86.69 119 LYS A C 1
ATOM 990 O O . LYS A 1 119 ? -6.637 -7.644 11.152 1.00 86.69 119 LYS A O 1
ATOM 995 N N . TRP A 1 120 ? -6.425 -6.163 9.480 1.00 86.44 120 TRP A N 1
ATOM 996 C CA . TRP A 1 120 ? -6.442 -4.978 10.331 1.00 86.44 120 TRP A CA 1
ATOM 997 C C . TRP A 1 120 ? -7.813 -4.689 10.913 1.00 86.44 120 TRP A C 1
ATOM 999 O O . TRP A 1 120 ? -7.895 -4.437 12.114 1.00 86.44 120 TRP A O 1
ATOM 1009 N N . ARG A 1 121 ? -8.881 -4.837 10.124 1.00 87.69 121 ARG A N 1
ATOM 1010 C CA . ARG A 1 121 ? -10.253 -4.726 10.623 1.00 87.69 121 ARG A CA 1
ATOM 1011 C C . ARG A 1 121 ? -10.529 -5.758 11.713 1.00 87.69 121 ARG A C 1
ATOM 1013 O O . ARG A 1 121 ? -10.983 -5.382 12.787 1.00 87.69 121 ARG A O 1
ATOM 1020 N N . MET A 1 122 ? -10.185 -7.027 11.478 1.00 85.00 122 MET A N 1
ATOM 1021 C CA . MET A 1 122 ? -10.361 -8.091 12.475 1.00 85.00 122 MET A CA 1
ATOM 1022 C C . MET A 1 122 ? -9.626 -7.765 13.781 1.00 85.00 122 MET A C 1
ATOM 1024 O O . MET A 1 122 ? -10.190 -7.892 14.862 1.00 85.00 122 MET A O 1
ATOM 1028 N N . ARG A 1 123 ? -8.378 -7.284 13.695 1.00 82.81 123 ARG A N 1
ATOM 1029 C CA . ARG A 1 123 ? -7.601 -6.921 14.887 1.00 82.81 123 ARG A CA 1
ATOM 1030 C C . ARG A 1 123 ? -8.188 -5.715 15.621 1.00 82.81 123 ARG A C 1
ATOM 1032 O O . ARG A 1 123 ? -8.268 -5.748 16.847 1.00 82.81 123 ARG A O 1
ATOM 1039 N N . LEU A 1 124 ? -8.581 -4.670 14.895 1.00 82.44 124 LEU A N 1
ATOM 1040 C CA . LEU A 1 124 ? -9.108 -3.449 15.499 1.00 82.44 124 LEU A CA 1
ATOM 1041 C C . LEU A 1 124 ? -10.446 -3.709 16.186 1.00 82.44 124 LEU A C 1
ATOM 1043 O O . LEU A 1 124 ? -10.619 -3.309 17.333 1.00 82.44 124 LEU A O 1
ATOM 1047 N N . VAL A 1 125 ? -11.353 -4.425 15.515 1.00 84.06 125 VAL A N 1
ATOM 1048 C CA . VAL A 1 125 ? -12.665 -4.774 16.070 1.00 84.06 125 VAL A CA 1
ATOM 1049 C C . VAL A 1 125 ? -12.495 -5.642 17.309 1.00 84.06 125 VAL A C 1
ATOM 1051 O O . VAL A 1 125 ? -13.049 -5.296 18.344 1.00 84.06 125 VAL A O 1
ATOM 1054 N N . SER A 1 126 ? -11.675 -6.698 17.268 1.00 79.94 126 SER A N 1
ATOM 1055 C CA . SER A 1 126 ? -11.454 -7.550 18.446 1.00 79.94 126 SER A CA 1
ATOM 1056 C C . SER A 1 126 ? -10.842 -6.789 19.628 1.00 79.94 126 SER A C 1
ATOM 1058 O O . SER A 1 126 ? -11.239 -7.012 20.771 1.00 79.94 126 SER A O 1
ATOM 1060 N N . TYR A 1 127 ? -9.916 -5.857 19.373 1.00 80.00 127 TYR A N 1
ATOM 1061 C CA . TYR A 1 127 ? -9.335 -5.003 20.415 1.00 80.00 127 TYR A CA 1
ATOM 1062 C C . TYR A 1 127 ? -10.378 -4.063 21.036 1.00 80.00 127 TYR A C 1
ATOM 1064 O O . TYR A 1 127 ? -10.494 -3.973 22.260 1.00 80.00 127 TYR A O 1
ATOM 1072 N N . LEU A 1 128 ? -11.166 -3.391 20.194 1.00 80.12 128 LEU A N 1
ATOM 1073 C CA . LEU A 1 128 ? -12.173 -2.427 20.634 1.00 80.12 128 LEU A CA 1
ATOM 1074 C C . LEU A 1 128 ? -13.335 -3.127 21.349 1.00 80.12 128 LEU A C 1
ATOM 1076 O O . LEU A 1 128 ? -13.792 -2.651 22.382 1.00 80.12 128 LEU A O 1
ATOM 1080 N N . HIS A 1 129 ? -13.741 -4.298 20.858 1.00 80.25 129 HIS A N 1
ATOM 1081 C CA . HIS A 1 129 ? -14.772 -5.144 21.452 1.00 80.25 129 HIS A CA 1
ATOM 1082 C C . HIS A 1 129 ? -14.340 -5.679 22.822 1.00 80.25 129 HIS A C 1
ATOM 1084 O O . HIS A 1 129 ? -15.089 -5.577 23.790 1.00 80.25 129 HIS A O 1
ATOM 1090 N N . SER A 1 130 ? -13.097 -6.156 22.958 1.00 77.25 130 SER A N 1
ATOM 1091 C CA . SER A 1 130 ? -12.560 -6.560 24.263 1.00 77.25 130 SER A CA 1
ATOM 1092 C C . SER A 1 130 ? -12.581 -5.398 25.266 1.00 77.25 130 SER A C 1
ATOM 1094 O O . SER A 1 130 ? -13.016 -5.576 26.403 1.00 77.25 130 SER A O 1
ATOM 1096 N N . PHE A 1 131 ? -12.208 -4.184 24.849 1.00 74.50 131 PHE A N 1
ATOM 1097 C CA . PHE A 1 131 ? -12.261 -2.995 25.707 1.00 74.50 131 PHE A CA 1
ATOM 1098 C C . PHE A 1 131 ? -13.688 -2.529 26.035 1.00 74.50 131 PHE A C 1
ATOM 1100 O O . PHE A 1 131 ? -13.926 -2.009 27.125 1.00 74.50 131 PHE A O 1
ATOM 1107 N N . TYR A 1 132 ? -14.625 -2.719 25.106 1.00 71.56 132 TYR A N 1
ATOM 1108 C CA . TYR A 1 132 ? -16.033 -2.359 25.259 1.00 71.56 132 TYR A CA 1
ATOM 1109 C C . TYR A 1 132 ? -16.737 -3.216 26.319 1.00 71.56 132 TYR A C 1
ATOM 1111 O O . TYR A 1 132 ? -17.429 -2.680 27.186 1.00 71.56 132 TYR A O 1
ATOM 1119 N N . PHE A 1 133 ? -16.502 -4.534 26.305 1.00 71.06 133 PHE A N 1
ATOM 1120 C CA . PHE A 1 133 ? -17.122 -5.474 27.250 1.00 71.06 133 PHE A CA 1
ATOM 1121 C C . PHE A 1 133 ? -16.365 -5.613 28.582 1.00 71.06 133 PHE A C 1
ATOM 1123 O O . PHE A 1 133 ? -16.951 -6.014 29.587 1.00 71.06 133 PHE A O 1
ATOM 1130 N N . THR A 1 134 ? -15.087 -5.228 28.644 1.00 62.56 134 THR A N 1
ATOM 1131 C CA . THR A 1 134 ? -14.293 -5.293 29.882 1.00 62.56 134 THR A CA 1
ATOM 1132 C C . THR A 1 134 ? -14.516 -4.028 30.728 1.00 62.56 134 THR A C 1
ATOM 1134 O O . THR A 1 134 ? -14.104 -2.937 30.322 1.00 62.56 134 THR A O 1
ATOM 1137 N N . GLN A 1 135 ? -15.106 -4.185 31.932 1.00 55.56 135 GLN A N 1
ATOM 1138 C CA . GLN A 1 135 ? -15.317 -3.175 33.010 1.00 55.56 135 GLN A CA 1
ATOM 1139 C C . GLN A 1 135 ? -16.716 -2.522 33.141 1.00 55.56 135 GLN A C 1
ATOM 1141 O O . GLN A 1 135 ? -16.791 -1.362 33.531 1.00 55.56 135 GLN A O 1
ATOM 1146 N N . GLN A 1 136 ? -17.832 -3.187 32.805 1.00 58.16 136 GLN A N 1
ATOM 1147 C CA . GLN A 1 136 ? -19.203 -2.621 32.952 1.00 58.16 136 GLN A CA 1
ATOM 1148 C C . GLN A 1 136 ? -19.441 -1.249 32.271 1.00 58.16 136 GLN A C 1
ATOM 1150 O O . GLN A 1 136 ? -20.469 -0.600 32.468 1.00 58.16 136 GLN A O 1
ATOM 1155 N N . ARG A 1 137 ? -18.506 -0.810 31.421 1.00 57.66 137 ARG A N 1
ATOM 1156 C CA . ARG A 1 137 ? -18.526 0.489 30.739 1.00 57.66 137 ARG A CA 1
ATOM 1157 C C . ARG A 1 137 ? -19.673 0.599 29.754 1.00 57.66 137 ARG A C 1
ATOM 1159 O O . ARG A 1 137 ? -20.210 1.685 29.599 1.00 57.66 137 ARG A O 1
ATOM 1166 N N . TYR A 1 138 ? -20.062 -0.522 29.156 1.00 59.38 138 TYR A N 1
ATOM 1167 C CA . TYR A 1 138 ? -21.266 -0.632 28.345 1.00 59.38 138 TYR A CA 1
ATOM 1168 C C . TYR A 1 138 ? -22.500 -0.083 29.075 1.00 59.38 138 TYR A C 1
ATOM 1170 O O . TYR A 1 138 ? -23.148 0.839 28.589 1.00 59.38 138 TYR A O 1
ATOM 1178 N N . 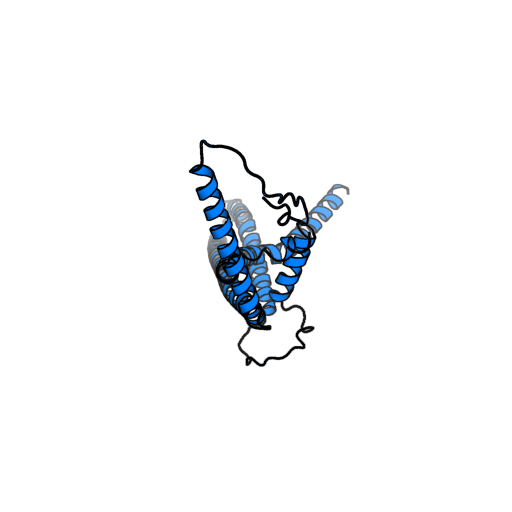TYR A 1 139 ? -22.756 -0.569 30.293 1.00 57.41 139 TYR A N 1
ATOM 1179 C CA . TYR A 1 139 ? -23.897 -0.134 31.098 1.00 57.41 139 TYR A CA 1
ATOM 1180 C C . TYR A 1 139 ? -23.777 1.328 31.523 1.00 57.41 139 TYR A C 1
ATOM 1182 O O . TYR A 1 139 ? -24.761 2.060 31.511 1.00 57.41 139 TYR A O 1
ATOM 1190 N N . HIS A 1 140 ? -22.564 1.790 31.841 1.00 60.97 140 HIS A N 1
ATOM 1191 C CA . HIS A 1 140 ? -22.352 3.193 32.185 1.00 60.97 140 HIS A CA 1
ATOM 1192 C C . HIS A 1 140 ? -22.579 4.126 30.983 1.00 60.97 140 HIS A C 1
ATOM 1194 O O . HIS A 1 140 ? -23.117 5.210 31.176 1.00 60.97 140 HIS A O 1
ATOM 1200 N N . LEU A 1 141 ? -22.198 3.730 29.762 1.00 63.62 141 LEU A N 1
ATOM 1201 C CA . LEU A 1 141 ? -22.430 4.513 28.541 1.00 63.62 141 LEU A CA 1
ATOM 1202 C C . LEU A 1 141 ? -23.917 4.545 28.167 1.00 63.62 141 LEU A C 1
ATOM 1204 O O . LEU A 1 141 ? -24.444 5.621 27.881 1.00 63.62 141 LEU A O 1
ATOM 1208 N N . LEU A 1 142 ? -24.601 3.398 28.248 1.00 64.69 142 LEU A N 1
ATOM 1209 C CA . LEU A 1 142 ? -26.038 3.290 27.987 1.00 64.69 142 LEU A CA 1
ATOM 1210 C C . LEU A 1 142 ? -26.855 4.137 28.974 1.00 64.69 142 LEU A C 1
ATOM 1212 O O . LEU A 1 142 ? -27.668 4.958 28.552 1.00 64.69 142 LEU A O 1
ATOM 1216 N N . ASN A 1 143 ? -26.569 4.024 30.275 1.00 61.78 143 ASN A N 1
ATOM 1217 C CA . ASN A 1 143 ? -27.272 4.794 31.304 1.00 61.78 143 ASN A CA 1
ATOM 1218 C C . ASN A 1 143 ? -27.028 6.304 31.156 1.00 61.78 143 ASN A C 1
ATOM 1220 O O . ASN A 1 143 ? -27.951 7.095 31.342 1.00 61.78 143 ASN A O 1
ATOM 1224 N N . THR A 1 144 ? -25.811 6.723 30.782 1.00 61.97 144 THR A N 1
ATOM 1225 C CA . THR A 1 144 ? -25.537 8.147 30.522 1.00 61.97 144 THR A CA 1
ATOM 1226 C C . THR A 1 144 ? -26.235 8.667 29.266 1.00 61.97 144 THR A C 1
ATOM 1228 O O . THR A 1 144 ? -26.672 9.814 29.260 1.00 61.97 144 THR A O 1
ATOM 1231 N N . ALA A 1 145 ? -26.383 7.846 28.222 1.00 60.88 145 ALA A N 1
ATOM 1232 C CA . ALA A 1 145 ? -27.103 8.231 27.008 1.00 60.88 145 ALA A CA 1
ATOM 1233 C C . ALA A 1 145 ? -28.613 8.381 27.268 1.00 60.88 145 ALA A C 1
ATOM 1235 O O . ALA A 1 145 ? -29.205 9.391 26.889 1.00 60.88 145 ALA A O 1
ATOM 1236 N N . GLN A 1 146 ? -29.217 7.437 27.999 1.00 59.16 146 GLN A N 1
ATOM 1237 C CA . GLN A 1 146 ? -30.634 7.498 28.376 1.00 59.16 146 GLN A CA 1
ATOM 1238 C C . GLN A 1 146 ? -30.955 8.702 29.277 1.00 59.16 146 GLN A C 1
ATOM 1240 O O . GLN A 1 146 ? -31.978 9.366 29.091 1.00 59.16 146 GLN A O 1
ATOM 1245 N N . GLN A 1 147 ? -30.071 9.038 30.224 1.00 59.44 147 GLN A N 1
ATOM 1246 C CA . GLN A 1 147 ? -30.241 10.225 31.073 1.00 59.44 147 GLN A CA 1
ATOM 1247 C C . GLN A 1 147 ? -30.204 11.536 30.277 1.00 59.44 147 GLN A C 1
ATOM 1249 O O . GLN A 1 147 ? -30.928 12.471 30.615 1.00 59.44 147 GLN A O 1
ATOM 1254 N N . ASN A 1 148 ? -29.400 11.611 29.215 1.00 58.88 148 ASN A N 1
ATOM 1255 C CA . ASN A 1 148 ? -29.331 12.803 28.370 1.00 58.88 148 ASN A CA 1
ATOM 1256 C C . ASN A 1 148 ? -30.581 12.965 27.495 1.00 58.88 148 ASN A C 1
ATOM 1258 O O . ASN A 1 148 ? -31.116 14.066 27.432 1.00 58.88 148 ASN A O 1
ATOM 1262 N N . GLN A 1 149 ? -31.101 11.878 26.913 1.00 57.25 149 GLN A N 1
ATOM 1263 C CA . GLN A 1 149 ? -32.362 11.910 26.152 1.00 57.25 149 GLN A CA 1
ATOM 1264 C C . GLN A 1 149 ? -33.558 12.306 27.027 1.00 57.25 149 GLN A C 1
ATOM 1266 O O . GLN A 1 149 ? -34.413 13.080 26.605 1.00 57.25 149 GLN A O 1
ATOM 1271 N N . THR A 1 150 ? -33.600 11.815 28.269 1.00 55.53 150 THR A N 1
ATOM 1272 C CA . THR A 1 150 ? -34.662 12.177 29.222 1.00 55.53 150 THR A CA 1
ATOM 1273 C C . THR A 1 150 ? -34.594 13.669 29.570 1.00 55.53 150 THR A C 1
ATOM 1275 O O . THR A 1 150 ? -35.604 14.361 29.518 1.00 55.53 150 THR A O 1
ATOM 1278 N N . ARG A 1 151 ? -33.386 14.209 29.801 1.00 50.44 151 ARG A N 1
ATOM 1279 C CA . ARG A 1 151 ? -33.182 15.642 30.083 1.00 50.44 151 ARG A CA 1
ATOM 1280 C C . ARG A 1 151 ? -33.472 16.563 28.894 1.00 50.44 151 ARG A C 1
ATOM 1282 O O . ARG A 1 151 ? -33.911 17.690 29.118 1.00 50.44 151 ARG A O 1
ATOM 1289 N N . GLU A 1 152 ? -33.240 16.125 27.657 1.00 52.16 152 GLU A N 1
ATOM 1290 C CA . GLU A 1 152 ? -33.629 16.884 26.458 1.00 52.16 152 GLU A CA 1
ATOM 1291 C C . GLU A 1 152 ? -35.152 16.919 26.287 1.00 52.16 152 GLU A C 1
ATOM 1293 O O . GLU A 1 152 ? -35.705 18.002 26.096 1.00 52.16 152 GLU A O 1
ATOM 1298 N N . ASN A 1 153 ? -35.842 15.789 26.470 1.00 51.06 153 ASN A N 1
ATOM 1299 C CA . ASN A 1 153 ? -37.308 15.722 26.403 1.00 51.06 153 ASN A CA 1
ATOM 1300 C C . ASN A 1 153 ? -37.993 16.575 27.490 1.00 51.06 153 ASN A C 1
ATOM 1302 O O . ASN A 1 153 ? -38.993 17.247 27.214 1.00 51.06 153 ASN A O 1
ATOM 1306 N N . ASP A 1 154 ? -37.425 16.620 28.699 1.00 51.69 154 ASP A N 1
ATOM 1307 C CA . ASP A 1 154 ? -37.915 17.472 29.792 1.00 51.69 154 ASP A CA 1
ATOM 1308 C C . ASP A 1 154 ? -37.656 18.966 29.511 1.00 51.69 154 ASP A C 1
ATOM 1310 O O . ASP A 1 154 ? -38.510 19.820 29.765 1.00 51.69 154 ASP A O 1
ATOM 1314 N N . SER A 1 155 ? -36.512 19.295 28.901 1.00 52.22 155 SER A N 1
ATOM 1315 C CA . SER A 1 155 ? -36.177 20.669 28.491 1.00 52.22 155 SER A CA 1
ATOM 1316 C C . SER A 1 155 ? -37.059 21.163 27.335 1.00 52.22 155 SER A C 1
ATOM 1318 O O . SER A 1 155 ? -37.427 22.339 27.286 1.00 52.22 155 SER A O 1
ATOM 1320 N N . GLN A 1 156 ? -37.451 20.271 26.420 1.00 46.75 156 GLN A N 1
ATOM 1321 C CA . GLN A 1 156 ? -38.350 20.582 25.306 1.00 46.75 156 GLN A CA 1
ATOM 1322 C C . GLN A 1 156 ? -39.799 20.755 25.778 1.00 46.75 156 GLN A C 1
ATOM 1324 O O . GLN A 1 156 ? -40.462 21.704 25.355 1.00 46.75 156 GLN A O 1
ATOM 1329 N N . SER A 1 157 ? -40.256 19.932 26.726 1.00 47.38 157 SER A N 1
ATOM 1330 C CA . SER A 1 157 ? -41.588 20.054 27.342 1.00 47.38 157 SER A CA 1
ATOM 1331 C C . SER A 1 157 ? -41.758 21.375 28.106 1.00 47.38 157 SER A C 1
ATOM 1333 O O . SER A 1 157 ? -42.795 22.028 27.986 1.00 47.38 157 SER A O 1
ATOM 1335 N N . HIS A 1 158 ? -40.713 21.842 28.801 1.00 42.38 158 HIS A N 1
ATOM 1336 C CA . HIS A 1 158 ? -40.712 23.165 29.437 1.00 42.38 158 HIS A CA 1
ATOM 1337 C C . HIS A 1 158 ? -40.700 24.330 28.433 1.00 42.38 158 HIS A C 1
ATOM 1339 O O . HIS A 1 158 ? -41.298 25.367 28.704 1.00 42.38 158 HIS A O 1
ATOM 1345 N N . SER A 1 159 ? -40.085 24.174 27.254 1.00 42.34 159 SER A N 1
ATOM 1346 C CA . SER A 1 159 ? -40.122 25.209 26.205 1.00 42.34 159 SER A CA 1
ATOM 1347 C C . SER A 1 159 ? -41.476 25.313 25.487 1.00 42.34 159 SER A C 1
ATOM 1349 O O . SER A 1 159 ? -41.854 26.402 25.056 1.00 42.34 159 SER A O 1
ATOM 1351 N N . ILE A 1 160 ? -42.226 24.206 25.394 1.00 42.88 160 ILE A N 1
ATOM 1352 C CA . ILE A 1 160 ? -43.573 24.175 24.803 1.00 42.88 160 ILE A CA 1
ATOM 1353 C C . ILE A 1 160 ? -44.587 24.824 25.757 1.00 42.88 160 ILE A C 1
ATOM 1355 O O . ILE A 1 160 ? -45.379 25.648 25.313 1.00 42.88 160 ILE A O 1
ATOM 1359 N N . GLN A 1 161 ? -44.496 24.578 27.071 1.00 39.81 161 GLN A N 1
ATOM 1360 C CA . GLN A 1 161 ? -45.400 25.225 28.036 1.00 39.81 161 GLN A CA 1
ATOM 1361 C C . GLN A 1 161 ? -45.213 26.747 28.161 1.00 39.81 161 GLN A C 1
ATOM 1363 O O . GLN A 1 161 ? -46.169 27.449 28.473 1.00 39.81 161 GLN A O 1
ATOM 1368 N N . ILE A 1 162 ? -44.019 27.285 27.885 1.00 46.94 162 ILE A N 1
ATOM 1369 C CA . ILE A 1 162 ? -43.782 28.741 27.930 1.00 46.94 162 ILE A CA 1
ATOM 1370 C C . ILE A 1 162 ? -44.370 29.456 26.697 1.00 46.94 162 ILE A C 1
ATOM 1372 O O . ILE A 1 162 ? -44.603 30.662 26.744 1.00 46.94 162 ILE A O 1
ATOM 1376 N N . LYS A 1 163 ? -44.650 28.744 25.595 1.00 41.22 163 LYS A N 1
ATOM 1377 C CA . LYS A 1 163 ? -45.130 29.362 24.347 1.00 41.22 163 LYS A CA 1
ATOM 1378 C C . LYS A 1 163 ? -46.654 29.526 24.271 1.00 41.22 163 LYS A C 1
ATOM 1380 O O . LYS A 1 163 ? -47.108 30.382 23.519 1.00 41.22 163 LYS A O 1
ATOM 1385 N N . ASP A 1 164 ? -47.408 28.779 25.079 1.00 40.62 164 ASP A N 1
ATOM 1386 C CA . ASP A 1 164 ? -48.881 28.823 25.114 1.00 40.62 164 ASP A CA 1
ATOM 1387 C C . ASP A 1 164 ? -49.459 29.720 26.226 1.00 40.62 164 ASP A C 1
ATOM 1389 O O . ASP A 1 164 ? -50.674 29.860 26.342 1.00 40.62 164 ASP A O 1
ATOM 1393 N N . ILE A 1 165 ? -48.615 30.376 27.029 1.00 46.41 165 ILE A N 1
ATOM 1394 C CA . ILE A 1 165 ? -49.047 31.318 28.076 1.00 46.41 165 ILE A CA 1
ATOM 1395 C C . ILE A 1 165 ? -48.561 32.720 27.693 1.00 46.41 165 ILE A C 1
ATOM 1397 O O . ILE A 1 165 ? -47.635 33.289 28.269 1.00 46.41 165 ILE A O 1
ATOM 1401 N N . GLY A 1 166 ? -49.179 33.250 26.638 1.00 44.88 166 GLY A N 1
ATOM 1402 C CA . GLY A 1 166 ? -49.259 34.684 26.390 1.00 44.88 166 GLY A CA 1
ATOM 1403 C C . GLY A 1 166 ? -50.489 35.245 27.100 1.00 44.88 166 GLY A C 1
ATOM 1404 O O . GLY A 1 166 ? -51.567 34.672 26.994 1.00 44.88 166 GLY A O 1
ATOM 1405 N N . ASP A 1 167 ? -50.292 36.362 27.796 1.00 41.09 167 ASP A N 1
ATOM 1406 C CA . ASP A 1 167 ? -51.301 37.196 28.458 1.00 41.09 167 ASP A CA 1
ATOM 1407 C C . ASP A 1 167 ? -51.932 36.622 29.736 1.00 41.09 167 ASP A C 1
ATOM 1409 O O . ASP A 1 167 ? -53.010 36.049 29.726 1.00 41.09 167 ASP A O 1
ATOM 1413 N N . HIS A 1 168 ? -51.247 36.809 30.872 1.00 30.47 168 HIS A N 1
ATOM 1414 C CA . HIS A 1 168 ? -51.761 37.517 32.061 1.00 30.47 168 HIS A CA 1
ATOM 1415 C C . HIS A 1 168 ? -50.802 37.348 33.267 1.00 30.47 168 HIS A C 1
ATOM 1417 O O . HIS A 1 168 ? -50.628 36.275 33.825 1.00 30.47 168 HIS A O 1
ATOM 1423 N N . GLN A 1 169 ? -50.192 38.466 33.671 1.00 30.53 169 GLN A N 1
ATOM 1424 C CA . GLN A 1 169 ? -49.914 38.885 35.057 1.00 30.53 169 GLN A CA 1
ATOM 1425 C C . GLN A 1 169 ? -49.189 37.934 36.058 1.00 30.53 169 GLN A C 1
ATOM 1427 O O . GLN A 1 169 ? -49.793 37.170 36.797 1.00 30.53 169 GLN A O 1
ATOM 1432 N N . LYS A 1 170 ? -47.867 38.145 36.175 1.00 36.25 170 LYS A N 1
ATOM 1433 C CA . LYS A 1 170 ? -47.045 38.356 37.398 1.00 36.25 170 LYS A CA 1
ATOM 1434 C C . LYS A 1 170 ? -47.482 37.686 38.727 1.00 36.25 170 LYS A C 1
ATOM 1436 O O . LYS A 1 170 ? -48.248 38.285 39.471 1.00 36.25 170 LYS A O 1
ATOM 1441 N N . GLN A 1 171 ? -46.797 36.609 39.142 1.00 24.39 171 GLN A N 1
ATOM 1442 C CA . GLN A 1 171 ? -46.482 36.353 40.562 1.00 24.39 171 GLN A CA 1
ATOM 1443 C C . GLN A 1 171 ? -45.219 35.470 40.721 1.00 24.39 171 GLN A C 1
ATOM 1445 O O . GLN A 1 171 ? -44.971 34.554 39.948 1.00 24.39 171 GLN A O 1
ATOM 1450 N N . SER A 1 172 ? -44.412 35.824 41.717 1.00 32.12 172 SER A N 1
ATOM 1451 C CA . SER A 1 172 ? -43.063 35.388 42.107 1.00 32.12 172 SER A CA 1
ATOM 1452 C C . SER A 1 172 ? -42.834 33.890 42.356 1.00 32.12 172 SER A C 1
ATOM 1454 O O . SER A 1 172 ? -43.508 33.321 43.210 1.00 32.12 172 SER A O 1
ATOM 1456 N N . VAL A 1 173 ? -41.762 33.329 41.779 1.00 29.95 173 VAL A N 1
ATOM 1457 C CA . VAL A 1 173 ? -40.906 32.324 42.441 1.00 29.95 173 VAL A CA 1
ATOM 1458 C C . VAL A 1 173 ? -39.453 32.576 42.028 1.00 29.95 173 VAL A C 1
ATOM 1460 O O . VAL A 1 173 ? -39.096 32.472 40.854 1.00 29.95 173 VAL A O 1
ATOM 1463 N N . ASP A 1 174 ? -38.627 32.935 43.007 1.00 26.55 174 ASP A N 1
ATOM 1464 C CA . ASP A 1 174 ? -37.182 33.090 42.879 1.00 26.55 174 ASP A CA 1
ATOM 1465 C C . ASP A 1 174 ? -36.509 31.750 42.550 1.00 26.55 174 ASP A C 1
ATOM 1467 O O . ASP A 1 174 ? -36.340 30.899 43.418 1.00 26.55 174 ASP A O 1
ATOM 1471 N N . TYR A 1 175 ? -36.048 31.593 41.309 1.00 29.00 175 TYR A N 1
ATOM 1472 C CA . TYR A 1 175 ? -34.929 30.709 40.973 1.00 29.00 175 TYR A CA 1
ATOM 1473 C C . TYR A 1 175 ? -34.006 31.415 39.977 1.00 29.00 175 TYR A C 1
ATOM 1475 O O . TYR A 1 175 ? -33.917 31.067 38.802 1.00 29.00 175 TYR A O 1
ATOM 1483 N N . VAL A 1 176 ? -33.279 32.421 40.465 1.00 35.81 176 VAL A N 1
ATOM 1484 C CA . VAL A 1 176 ? -32.008 32.816 39.854 1.00 35.81 176 VAL A CA 1
ATOM 1485 C C . VAL A 1 176 ? -30.928 31.923 40.460 1.00 35.81 176 VAL A C 1
ATOM 1487 O O . VAL A 1 176 ? -30.501 32.124 41.591 1.00 35.81 176 VAL A O 1
ATOM 1490 N N . SER A 1 177 ? -30.460 30.934 39.701 1.00 28.80 177 SER A N 1
ATOM 1491 C CA . SER A 1 177 ? -29.125 30.370 39.908 1.00 28.80 177 SER A CA 1
ATOM 1492 C C . SER A 1 177 ? -28.415 30.265 38.566 1.00 28.80 177 SER A C 1
ATOM 1494 O O . SER A 1 177 ? -28.330 29.231 37.907 1.00 28.80 177 SER A O 1
ATOM 1496 N N . THR A 1 178 ? -27.932 31.427 38.144 1.00 28.31 178 THR A N 1
ATOM 1497 C CA . THR A 1 178 ? -26.764 31.574 37.289 1.00 28.31 178 THR A CA 1
ATOM 1498 C C . THR A 1 178 ? -25.602 30.729 37.823 1.00 28.31 178 THR A C 1
ATOM 1500 O O . THR A 1 178 ? -25.187 30.899 38.963 1.00 28.31 178 THR A O 1
ATOM 1503 N N . ALA A 1 179 ? -25.042 29.891 36.949 1.00 43.34 179 ALA A N 1
ATOM 1504 C CA . ALA A 1 179 ? -23.695 29.325 37.025 1.00 43.34 179 ALA A CA 1
ATOM 1505 C C . ALA A 1 179 ? -23.346 28.434 38.237 1.00 43.34 179 ALA A C 1
ATOM 1507 O O . ALA A 1 179 ? -22.717 28.860 39.194 1.00 43.34 179 ALA A O 1
ATOM 1508 N N . THR A 1 180 ? -23.534 27.126 38.073 1.00 31.92 180 THR A N 1
ATOM 1509 C CA . THR A 1 180 ? -22.487 26.137 38.410 1.00 31.92 180 THR A CA 1
ATOM 1510 C C . THR A 1 180 ? -22.536 24.992 37.398 1.00 31.92 180 THR A C 1
ATOM 1512 O O . THR A 1 180 ? -22.723 23.822 37.717 1.00 31.92 180 THR A O 1
ATOM 1515 N N . LEU A 1 181 ? -22.346 25.341 36.121 1.00 37.06 181 LEU A N 1
ATOM 1516 C CA . LEU A 1 181 ? -21.980 24.376 35.090 1.00 37.06 181 LEU A CA 1
ATOM 1517 C C . LEU A 1 181 ? -20.574 23.867 35.445 1.00 37.06 181 LEU A C 1
ATOM 1519 O O . LEU A 1 181 ? -19.570 24.484 35.093 1.00 37.06 181 LEU A O 1
ATOM 1523 N N . SER A 1 182 ? -20.489 22.805 36.248 1.00 33.56 182 SER A N 1
ATOM 1524 C CA . SER A 1 182 ? -19.207 22.239 36.657 1.00 33.56 182 SER A CA 1
ATOM 1525 C C . SER A 1 182 ? -18.420 21.865 35.390 1.00 33.56 182 SER A C 1
ATOM 1527 O O . SER A 1 182 ? -18.914 21.054 34.600 1.00 33.56 182 SER A O 1
ATOM 1529 N N . PRO A 1 183 ? -17.189 22.372 35.185 1.00 40.31 183 PRO A N 1
ATOM 1530 C CA . PRO A 1 183 ? -16.395 22.089 33.981 1.00 40.31 183 PRO A CA 1
ATOM 1531 C C . PRO A 1 183 ? -16.005 20.604 33.853 1.00 40.31 183 PRO A C 1
ATOM 1533 O O . PRO A 1 183 ? -15.446 20.181 32.844 1.00 40.31 183 PRO A O 1
ATOM 1536 N N . LEU A 1 184 ? -16.333 19.791 34.861 1.00 37.03 184 LEU A N 1
ATOM 1537 C CA . LEU A 1 184 ? -16.131 18.349 34.879 1.00 37.03 184 LEU A CA 1
ATOM 1538 C C . LEU A 1 184 ? -17.209 17.572 34.092 1.00 37.03 184 LEU A C 1
ATOM 1540 O O . LEU A 1 184 ? -16.911 16.498 33.568 1.00 37.03 184 LEU A O 1
ATOM 1544 N N . VAL A 1 185 ? -18.435 18.105 33.958 1.00 40.88 185 VAL A N 1
ATOM 1545 C CA . VAL A 1 185 ? -19.578 17.402 33.327 1.00 40.88 185 VAL A CA 1
ATOM 1546 C C . VAL A 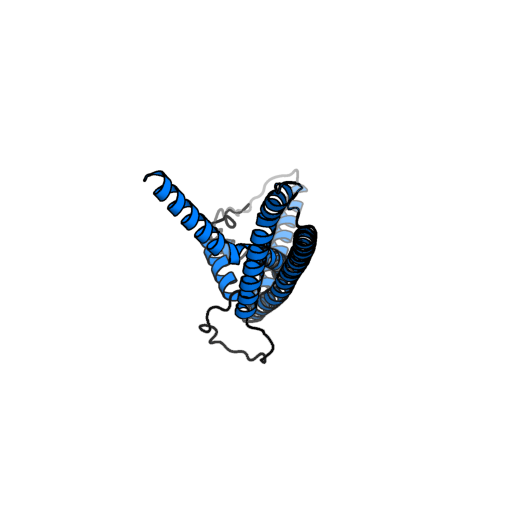1 185 ? -19.533 17.483 31.798 1.00 40.88 185 VAL A C 1
ATOM 1548 O O . VAL A 1 185 ? -19.908 16.528 31.121 1.00 40.88 185 VAL A O 1
ATOM 1551 N N . THR A 1 186 ? -18.947 18.540 31.234 1.00 39.91 186 THR A N 1
ATOM 1552 C CA . THR A 1 186 ? -18.760 18.688 29.778 1.00 39.91 186 THR A CA 1
ATOM 1553 C C . THR A 1 186 ? -17.782 17.656 29.197 1.00 39.91 186 THR A C 1
ATOM 1555 O O . THR A 1 186 ? -17.794 17.384 28.000 1.00 39.91 186 THR A O 1
ATOM 1558 N N . SER A 1 187 ? -16.933 17.046 30.033 1.00 38.38 187 SER A N 1
ATOM 1559 C CA . SER A 1 187 ? -15.900 16.101 29.583 1.00 38.38 187 SER A CA 1
ATOM 1560 C C . SER A 1 187 ? -16.373 14.645 29.474 1.00 38.38 187 SER A C 1
ATOM 1562 O O . SER A 1 187 ? -15.768 13.859 28.746 1.00 38.38 187 SER A O 1
ATOM 1564 N N . LYS A 1 188 ? -17.461 14.279 30.168 1.00 43.72 188 LYS A N 1
ATOM 1565 C CA . LYS A 1 188 ? -17.968 12.895 30.256 1.00 43.72 188 LYS A CA 1
ATOM 1566 C C . LYS A 1 188 ? -19.128 12.597 29.292 1.00 43.72 188 LYS A C 1
ATOM 1568 O O . LYS A 1 188 ? -19.639 11.484 29.291 1.00 43.72 188 LYS A O 1
ATOM 1573 N N . LEU A 1 189 ? -19.505 13.577 28.467 1.00 50.00 189 LEU A N 1
ATOM 1574 C CA . LEU A 1 189 ? -20.720 13.621 27.642 1.00 50.00 189 LEU A CA 1
ATOM 1575 C C . LEU A 1 189 ? -20.457 13.462 26.127 1.00 50.00 189 LEU A C 1
ATOM 1577 O O . LEU A 1 189 ? -21.166 14.056 25.323 1.00 50.00 189 LEU A O 1
ATOM 1581 N N . LEU A 1 190 ? -19.398 12.766 25.701 1.00 58.09 190 LEU A N 1
ATOM 1582 C CA . LEU A 1 190 ? -18.913 12.909 24.315 1.00 58.09 190 LEU A CA 1
ATOM 1583 C C . LEU A 1 190 ? -18.638 11.596 23.572 1.00 58.09 190 LEU A C 1
ATOM 1585 O O . LEU A 1 190 ? -17.741 11.544 22.733 1.00 58.09 190 LEU A O 1
ATOM 1589 N N . ILE A 1 191 ? -19.353 10.516 23.882 1.00 62.78 191 ILE A N 1
ATOM 1590 C CA . ILE A 1 191 ? -19.294 9.296 23.065 1.00 62.78 191 ILE A CA 1
ATOM 1591 C C . ILE A 1 191 ? -20.722 8.901 22.725 1.00 62.78 191 ILE A C 1
ATOM 1593 O O . ILE A 1 191 ? -21.363 8.156 23.459 1.00 62.78 191 ILE A O 1
ATOM 1597 N N . ASP A 1 192 ? -21.202 9.452 21.617 1.00 63.53 192 ASP A N 1
ATOM 1598 C CA . ASP A 1 192 ? -22.478 9.080 21.025 1.00 63.53 192 ASP A CA 1
ATOM 1599 C C . ASP A 1 192 ? -22.273 7.956 19.997 1.00 63.53 192 ASP A C 1
ATOM 1601 O O . ASP A 1 192 ? -21.266 7.920 19.277 1.00 63.53 192 ASP A O 1
ATOM 1605 N N . ASN A 1 193 ? -23.219 7.024 19.971 1.00 73.94 193 ASN A N 1
ATOM 1606 C CA . ASN A 1 193 ? -23.279 5.867 19.082 1.00 73.94 193 ASN A CA 1
ATOM 1607 C C . ASN A 1 193 ? -21.972 5.041 18.966 1.00 73.94 193 ASN A C 1
ATOM 1609 O O . ASN A 1 193 ? -21.428 4.860 17.868 1.00 73.94 193 ASN A O 1
ATOM 1613 N N . PRO A 1 194 ? -21.443 4.504 20.087 1.00 75.38 194 PRO A N 1
ATOM 1614 C CA . PRO A 1 194 ? -20.179 3.768 20.101 1.00 75.38 194 PRO A CA 1
ATOM 1615 C C . PRO A 1 194 ? -20.190 2.554 19.167 1.00 75.38 194 PRO A C 1
ATOM 1617 O O . PRO A 1 194 ? -19.187 2.297 18.508 1.00 75.38 194 PRO A O 1
ATOM 1620 N N . ASP A 1 195 ? -21.317 1.855 19.036 1.00 80.19 195 ASP A N 1
ATOM 1621 C CA . ASP A 1 195 ? -21.433 0.696 18.147 1.00 80.19 195 ASP A CA 1
ATOM 1622 C C . ASP A 1 195 ? -21.290 1.097 16.673 1.00 80.19 195 ASP A C 1
ATOM 1624 O O . ASP A 1 195 ? -20.551 0.461 15.918 1.00 80.19 195 ASP A O 1
ATOM 1628 N N . GLN A 1 196 ? -21.910 2.215 16.275 1.00 81.56 196 GLN A N 1
ATOM 1629 C CA . GLN A 1 196 ? -21.747 2.774 14.933 1.00 81.56 196 GLN A CA 1
ATOM 1630 C C . GLN A 1 196 ? -20.299 3.214 14.698 1.00 81.56 196 GLN A C 1
ATOM 1632 O O . GLN A 1 196 ? -19.733 2.917 13.647 1.00 81.56 196 GLN A O 1
ATOM 1637 N N . ARG A 1 197 ? -19.659 3.852 15.687 1.00 81.50 197 ARG A N 1
ATOM 1638 C CA . ARG A 1 197 ? -18.236 4.227 15.618 1.00 81.50 197 ARG A CA 1
ATOM 1639 C C . ARG A 1 197 ? -17.336 2.994 15.453 1.00 81.50 197 ARG A C 1
ATOM 1641 O O . ARG A 1 197 ? -16.429 3.001 14.624 1.00 81.50 197 ARG A O 1
ATOM 1648 N N . ILE A 1 198 ? -17.604 1.908 16.177 1.00 83.25 198 ILE A N 1
ATOM 1649 C CA . ILE A 1 198 ? -16.830 0.657 16.096 1.00 83.25 198 ILE A CA 1
ATOM 1650 C C . ILE A 1 198 ? -17.050 -0.063 14.758 1.00 83.25 198 ILE A C 1
ATOM 1652 O O . ILE A 1 198 ? -16.114 -0.658 14.232 1.00 83.25 198 ILE A O 1
ATOM 1656 N N . ALA A 1 199 ? -18.255 -0.040 14.191 1.00 83.25 199 ALA A N 1
ATOM 1657 C CA . ALA A 1 199 ? -18.536 -0.739 12.937 1.00 83.25 199 ALA A CA 1
ATOM 1658 C C . ALA A 1 199 ? -18.117 0.070 11.697 1.00 83.25 199 ALA A C 1
ATOM 1660 O O . ALA A 1 199 ? -17.492 -0.476 10.787 1.00 83.25 199 ALA A O 1
ATOM 1661 N N . GLN A 1 200 ? -18.452 1.361 11.662 1.00 86.56 200 GLN A N 1
ATOM 1662 C CA . GLN A 1 200 ? -18.357 2.210 10.474 1.00 86.56 200 GLN A CA 1
ATOM 1663 C C . GLN A 1 200 ? -17.022 2.957 10.388 1.00 86.56 200 GLN A C 1
ATOM 1665 O O . GLN A 1 200 ? -16.361 2.914 9.347 1.00 86.56 200 GLN A O 1
ATOM 1670 N N . ASP A 1 201 ? -16.581 3.602 11.474 1.00 86.69 201 ASP A N 1
ATOM 1671 C CA . ASP A 1 201 ? -15.341 4.392 11.433 1.00 86.69 201 ASP A CA 1
ATOM 1672 C C . ASP A 1 201 ? -14.115 3.486 11.341 1.00 86.69 201 ASP A C 1
ATOM 1674 O O . ASP A 1 201 ? -13.170 3.786 10.614 1.00 86.69 201 ASP A O 1
ATOM 1678 N N . VAL A 1 202 ? -14.146 2.340 12.024 1.00 87.62 202 VAL A N 1
ATOM 1679 C CA . VAL A 1 202 ? -13.111 1.302 11.917 1.00 87.62 202 VAL A CA 1
ATOM 1680 C C . VAL A 1 202 ? -12.985 0.791 10.488 1.00 87.62 202 VAL A C 1
ATOM 1682 O O . VAL A 1 202 ? -11.866 0.609 10.008 1.00 87.62 202 VAL A O 1
ATOM 1685 N N . ASP A 1 203 ? -14.109 0.570 9.803 1.00 90.69 203 ASP A N 1
ATOM 1686 C CA . ASP A 1 203 ? -14.099 0.100 8.421 1.00 90.69 203 ASP A CA 1
ATOM 1687 C C . ASP A 1 203 ? -13.461 1.136 7.495 1.00 90.69 203 ASP A C 1
ATOM 1689 O O . ASP A 1 203 ? -12.510 0.824 6.773 1.00 90.69 203 ASP A O 1
ATOM 1693 N N . SER A 1 204 ? -13.931 2.382 7.582 1.00 90.75 204 SER A N 1
ATOM 1694 C CA . SER A 1 204 ? -13.410 3.502 6.796 1.00 90.75 204 SER A CA 1
ATOM 1695 C C . SER A 1 204 ? -11.911 3.705 7.034 1.00 90.75 204 SER A C 1
ATOM 1697 O O . SER A 1 204 ? -11.118 3.726 6.090 1.00 90.75 204 SER A O 1
ATOM 1699 N N . LEU A 1 205 ? -11.493 3.721 8.304 1.00 87.75 205 LEU A N 1
ATOM 1700 C CA . LEU A 1 205 ? -10.093 3.841 8.691 1.00 87.75 205 LEU A CA 1
ATOM 1701 C C . LEU A 1 205 ? -9.241 2.705 8.113 1.00 87.75 205 LEU A C 1
ATOM 1703 O O . LEU A 1 205 ? -8.188 2.963 7.529 1.00 87.75 205 LEU A O 1
ATOM 1707 N N . CYS A 1 206 ? -9.676 1.449 8.257 1.00 89.25 206 CYS A N 1
ATOM 1708 C CA . CYS A 1 206 ? -8.915 0.300 7.767 1.00 89.25 206 CYS A CA 1
ATOM 1709 C C . CYS A 1 206 ? -8.781 0.321 6.242 1.00 89.25 206 CYS A C 1
ATOM 1711 O O . CYS A 1 206 ? -7.715 -0.020 5.727 1.00 89.25 206 CYS A O 1
ATOM 1713 N N . ARG A 1 207 ? -9.824 0.738 5.512 1.00 90.69 207 ARG A N 1
ATOM 1714 C CA . ARG A 1 207 ? -9.768 0.887 4.048 1.00 90.69 207 ARG A CA 1
ATOM 1715 C C . ARG A 1 207 ? -8.755 1.948 3.638 1.00 90.69 207 ARG A C 1
ATOM 1717 O O . ARG A 1 207 ? -7.867 1.658 2.836 1.00 90.69 207 ARG A O 1
ATOM 1724 N N . SER A 1 208 ? -8.844 3.144 4.221 1.00 91.69 208 SER A N 1
ATOM 1725 C CA . SER A 1 208 ? -7.918 4.239 3.922 1.00 91.69 208 SER A CA 1
ATOM 1726 C C . SER A 1 208 ? -6.479 3.846 4.239 1.00 91.69 208 SER A C 1
ATOM 1728 O O . SER A 1 208 ? -5.610 3.946 3.373 1.00 91.69 208 SER A O 1
ATOM 1730 N N . LEU A 1 209 ? -6.225 3.309 5.435 1.00 88.50 209 LEU A N 1
ATOM 1731 C CA . LEU A 1 209 ? -4.885 2.887 5.839 1.00 88.50 209 LEU A CA 1
ATOM 1732 C C . LEU A 1 209 ? -4.330 1.807 4.905 1.00 88.50 209 LEU A C 1
ATOM 1734 O O . LEU A 1 209 ? -3.215 1.942 4.411 1.00 88.50 209 LEU A O 1
ATOM 1738 N N . SER A 1 210 ? -5.105 0.769 4.595 1.00 90.75 210 SER A N 1
ATOM 1739 C CA . SER A 1 210 ? -4.615 -0.337 3.768 1.00 90.75 210 SER A CA 1
ATOM 1740 C C . SER A 1 210 ? -4.296 0.062 2.320 1.00 90.75 210 SER A C 1
ATOM 1742 O O . SER A 1 210 ? -3.415 -0.518 1.680 1.00 90.75 210 SER A O 1
ATOM 1744 N N . SER A 1 211 ? -4.991 1.078 1.799 1.00 89.75 211 SER A N 1
ATOM 1745 C CA . SER A 1 211 ? -4.735 1.621 0.460 1.00 89.75 211 SER A CA 1
ATOM 1746 C C . SER A 1 211 ? -3.469 2.487 0.381 1.00 89.75 211 SER A C 1
ATOM 1748 O O . SER A 1 211 ? -2.800 2.508 -0.648 1.00 89.75 211 SER A O 1
ATOM 1750 N N . ILE A 1 212 ? -3.110 3.170 1.475 1.00 91.62 212 ILE A N 1
ATOM 1751 C CA . ILE A 1 212 ? -1.967 4.098 1.528 1.00 91.62 212 ILE A CA 1
ATOM 1752 C C . ILE A 1 212 ? -0.670 3.366 1.905 1.00 91.62 212 ILE A C 1
ATOM 1754 O O . ILE A 1 212 ? 0.420 3.801 1.538 1.00 91.62 212 ILE A O 1
ATOM 1758 N N . ILE A 1 213 ? -0.764 2.239 2.613 1.00 89.62 213 ILE A N 1
ATOM 1759 C CA . ILE A 1 213 ? 0.399 1.518 3.146 1.00 89.62 213 ILE A CA 1
ATOM 1760 C C . ILE A 1 213 ? 1.413 1.056 2.098 1.00 89.62 213 ILE A C 1
ATOM 1762 O O . ILE A 1 213 ? 2.595 1.291 2.344 1.00 89.62 213 ILE A O 1
ATOM 1766 N N . PRO A 1 214 ? 1.034 0.464 0.947 1.00 90.56 214 PRO A N 1
ATOM 1767 C CA . PRO A 1 214 ? 2.018 0.075 -0.066 1.00 90.56 214 PRO A CA 1
ATOM 1768 C C . PRO A 1 214 ? 2.886 1.257 -0.512 1.00 90.56 214 PRO A C 1
ATOM 1770 O O . PRO A 1 214 ? 4.110 1.147 -0.566 1.00 90.56 214 PRO A O 1
ATOM 1773 N N . LEU A 1 215 ? 2.262 2.423 -0.722 1.00 90.31 215 LEU A N 1
ATOM 1774 C CA . LEU A 1 215 ? 2.957 3.657 -1.085 1.00 90.31 215 LEU A CA 1
ATOM 1775 C C . LEU A 1 215 ? 3.825 4.183 0.065 1.00 90.31 215 LEU A C 1
ATOM 1777 O O . LEU A 1 215 ? 4.975 4.570 -0.142 1.00 90.31 215 LEU A O 1
ATOM 1781 N N . LEU A 1 216 ? 3.292 4.182 1.287 1.00 90.69 216 LEU A N 1
ATOM 1782 C CA . LEU A 1 216 ? 3.998 4.674 2.468 1.00 90.69 216 LEU A CA 1
ATOM 1783 C C . LEU A 1 216 ? 5.267 3.855 2.736 1.00 90.69 216 LEU A C 1
ATOM 1785 O O . LEU A 1 216 ? 6.316 4.430 3.018 1.00 90.69 216 LEU A O 1
ATOM 1789 N N . VAL A 1 217 ? 5.190 2.533 2.572 1.00 88.06 217 VAL A N 1
ATOM 1790 C CA . VAL A 1 217 ? 6.290 1.587 2.805 1.00 88.06 217 VAL A CA 1
ATOM 1791 C C . VAL A 1 217 ? 7.430 1.756 1.792 1.00 88.06 217 VAL A C 1
ATOM 1793 O O . VAL A 1 217 ? 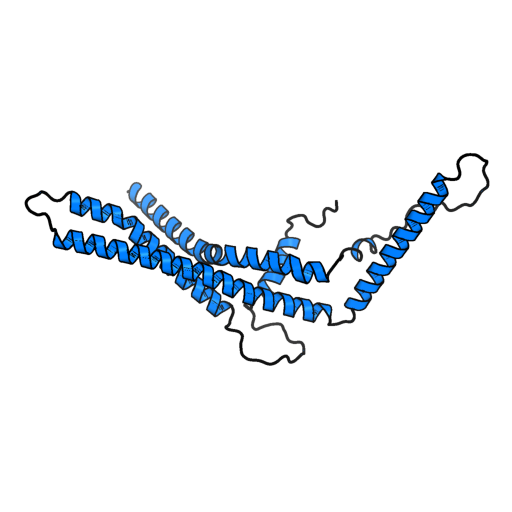8.593 1.706 2.190 1.00 88.06 217 VAL A O 1
ATOM 1796 N N . ILE A 1 218 ? 7.136 2.010 0.511 1.00 89.31 218 ILE A N 1
ATOM 1797 C CA . ILE A 1 218 ? 8.165 2.175 -0.537 1.00 89.31 218 ILE A CA 1
ATOM 1798 C C . ILE A 1 218 ? 8.711 3.614 -0.648 1.00 89.31 218 ILE A C 1
ATOM 1800 O O . ILE A 1 218 ? 9.828 3.830 -1.132 1.00 89.31 218 ILE A O 1
ATOM 1804 N N . SER A 1 219 ? 7.953 4.614 -0.183 1.00 91.69 219 SER A N 1
ATOM 1805 C CA . SER A 1 219 ? 8.310 6.037 -0.292 1.00 91.69 219 SER A CA 1
ATOM 1806 C C . SER A 1 219 ? 9.681 6.432 0.290 1.00 91.69 219 SER A C 1
ATOM 1808 O O . SER A 1 219 ? 10.431 7.103 -0.422 1.00 91.69 219 SER A O 1
ATOM 1810 N N . PRO A 1 220 ? 10.109 6.013 1.502 1.00 91.88 220 PRO A N 1
ATOM 1811 C CA . PRO A 1 220 ? 11.416 6.425 2.019 1.00 91.88 220 PRO A CA 1
ATOM 1812 C C . PRO A 1 220 ? 12.573 5.872 1.177 1.00 91.88 220 PRO A C 1
ATOM 1814 O O . PRO A 1 220 ? 13.568 6.565 0.968 1.00 91.88 220 PRO A O 1
ATOM 1817 N N . PHE A 1 221 ? 12.433 4.655 0.641 1.00 89.25 221 PHE A N 1
ATOM 1818 C CA . PHE A 1 221 ? 13.456 4.015 -0.188 1.00 89.25 221 PHE A CA 1
ATOM 1819 C C . PHE A 1 221 ? 13.620 4.724 -1.533 1.00 89.25 221 PHE A C 1
ATOM 1821 O O . PHE A 1 221 ? 14.740 5.026 -1.950 1.00 89.25 221 PHE A O 1
ATOM 1828 N N . THR A 1 222 ? 12.506 5.040 -2.194 1.00 87.50 222 THR A N 1
ATOM 1829 C CA . THR A 1 222 ? 12.522 5.765 -3.474 1.00 87.50 222 THR A CA 1
ATOM 1830 C C . THR A 1 222 ? 13.066 7.181 -3.305 1.00 87.50 222 THR A C 1
ATOM 1832 O O . THR A 1 222 ? 13.952 7.589 -4.060 1.00 87.50 222 THR A O 1
ATOM 1835 N N . ILE A 1 223 ? 12.625 7.910 -2.276 1.00 91.38 223 ILE A N 1
ATOM 1836 C CA . ILE A 1 223 ? 13.125 9.259 -1.973 1.00 91.38 223 ILE A CA 1
ATOM 1837 C C . ILE A 1 223 ? 14.632 9.231 -1.690 1.00 91.38 223 ILE A C 1
ATOM 1839 O O . ILE A 1 223 ? 15.372 10.045 -2.251 1.00 91.38 223 ILE A O 1
ATOM 1843 N N . ALA A 1 224 ? 15.109 8.289 -0.871 1.00 90.88 224 ALA A N 1
ATOM 1844 C CA . ALA A 1 224 ? 16.531 8.160 -0.556 1.00 90.88 224 ALA A CA 1
ATOM 1845 C C . ALA A 1 224 ? 17.375 7.890 -1.813 1.00 90.88 224 ALA A C 1
ATOM 1847 O O . ALA A 1 224 ? 18.391 8.559 -2.033 1.00 90.88 224 ALA A O 1
ATOM 1848 N N . TYR A 1 225 ? 16.925 6.970 -2.672 1.00 89.06 225 TYR A N 1
ATOM 1849 C CA . TYR A 1 225 ? 17.603 6.627 -3.922 1.00 89.06 225 TYR A CA 1
ATOM 1850 C C . TYR A 1 225 ? 17.717 7.829 -4.871 1.00 89.06 225 TYR A C 1
ATOM 1852 O O . TYR A 1 225 ? 18.808 8.161 -5.353 1.00 89.06 225 TYR A O 1
ATOM 1860 N N . TYR A 1 226 ? 16.610 8.537 -5.107 1.00 87.38 226 TYR A N 1
ATOM 1861 C CA . TYR A 1 226 ? 16.614 9.706 -5.988 1.00 87.38 226 TYR A CA 1
ATOM 1862 C C . TYR A 1 226 ? 17.420 10.873 -5.411 1.00 87.38 226 TYR A C 1
ATOM 1864 O O . TYR A 1 226 ? 18.117 11.562 -6.162 1.00 87.38 226 TYR A O 1
ATOM 1872 N N . THR A 1 227 ? 17.390 11.064 -4.091 1.00 92.75 227 THR A N 1
ATOM 1873 C CA . THR A 1 227 ? 18.168 12.113 -3.414 1.00 92.75 227 THR A CA 1
ATOM 1874 C C . THR A 1 227 ? 19.669 11.884 -3.584 1.00 92.75 227 THR A C 1
ATOM 1876 O O . THR A 1 227 ? 20.382 12.799 -4.004 1.00 92.75 227 THR A O 1
ATOM 1879 N N . LYS A 1 228 ? 20.151 10.654 -3.351 1.00 90.62 228 LYS A N 1
ATOM 1880 C CA . LYS A 1 228 ? 21.565 10.295 -3.559 1.00 90.62 228 LYS A CA 1
ATOM 1881 C C . LYS A 1 228 ? 21.991 10.490 -5.009 1.00 90.62 228 LYS A C 1
ATOM 1883 O O . LYS A 1 228 ? 22.961 11.193 -5.280 1.00 90.62 228 LYS A O 1
ATOM 1888 N N . THR A 1 229 ? 21.191 9.981 -5.944 1.00 87.44 229 THR A N 1
ATOM 1889 C CA . THR A 1 229 ? 21.489 10.086 -7.379 1.00 87.44 229 THR A CA 1
ATOM 1890 C C . THR A 1 229 ? 21.589 11.542 -7.843 1.00 87.44 229 THR A C 1
ATOM 1892 O O . THR A 1 229 ? 22.421 11.872 -8.690 1.00 87.44 229 THR A O 1
ATOM 1895 N N . LYS A 1 230 ? 20.749 12.437 -7.308 1.00 83.81 230 LYS A N 1
ATOM 1896 C CA . LYS A 1 230 ? 20.790 13.866 -7.648 1.00 83.81 230 LYS A CA 1
ATOM 1897 C C . LYS A 1 230 ? 22.037 14.547 -7.080 1.00 83.81 230 LYS A C 1
ATOM 1899 O O . LYS A 1 230 ? 22.685 15.292 -7.813 1.00 83.81 230 LYS A O 1
ATOM 1904 N N . SER A 1 231 ? 22.386 14.262 -5.823 1.00 87.44 231 SER A N 1
ATOM 1905 C CA . SER A 1 231 ? 23.586 14.801 -5.164 1.00 87.44 231 SER A CA 1
ATOM 1906 C C . SER A 1 231 ? 24.862 14.482 -5.953 1.00 87.44 231 SER A C 1
ATOM 1908 O O . SER A 1 231 ? 25.672 15.370 -6.221 1.00 87.44 231 SER A O 1
ATOM 1910 N N . ASP A 1 232 ? 24.993 13.243 -6.430 1.00 83.75 232 ASP A N 1
ATOM 1911 C CA . ASP A 1 232 ? 26.180 12.797 -7.172 1.00 83.75 232 ASP A CA 1
ATOM 1912 C C . ASP A 1 232 ? 26.310 13.445 -8.558 1.00 83.75 232 ASP A C 1
ATOM 1914 O O . ASP A 1 232 ? 27.418 13.654 -9.057 1.00 83.75 232 ASP A O 1
ATOM 1918 N N . ARG A 1 233 ? 25.185 13.777 -9.208 1.00 78.75 233 ARG A N 1
ATOM 1919 C CA . ARG A 1 233 ? 25.206 14.498 -10.493 1.00 78.75 233 ARG A CA 1
ATOM 1920 C C . ARG A 1 233 ? 25.610 15.957 -10.328 1.00 78.75 233 ARG A C 1
ATOM 1922 O O . ARG A 1 233 ? 26.268 16.490 -11.214 1.00 78.75 233 ARG A O 1
ATOM 1929 N N . VAL A 1 234 ? 25.213 16.600 -9.230 1.00 83.19 234 VAL A N 1
ATOM 1930 C CA . VAL A 1 234 ? 25.600 17.989 -8.937 1.00 83.19 234 VAL A CA 1
ATOM 1931 C C . VAL A 1 234 ? 27.104 18.074 -8.686 1.00 83.19 234 VAL A C 1
ATOM 1933 O O . VAL A 1 234 ? 27.765 18.909 -9.296 1.00 83.19 234 VAL A O 1
ATOM 1936 N N . SER A 1 235 ? 27.664 17.151 -7.898 1.00 80.50 235 SER A N 1
ATOM 1937 C CA . SER A 1 235 ? 29.111 17.101 -7.636 1.00 80.50 235 SER A CA 1
ATOM 1938 C C . SER A 1 235 ? 29.945 16.879 -8.909 1.00 80.50 235 SER A C 1
ATOM 1940 O O . SER A 1 235 ? 30.995 17.493 -9.071 1.00 80.50 235 SER A O 1
ATOM 1942 N N . ARG A 1 236 ? 29.450 16.078 -9.866 1.00 77.44 236 ARG A N 1
ATOM 1943 C CA . ARG A 1 236 ? 30.110 15.857 -11.168 1.00 77.44 236 ARG A CA 1
ATOM 1944 C C . ARG A 1 236 ? 30.001 17.011 -12.167 1.00 77.44 236 ARG A C 1
ATOM 1946 O O . ARG A 1 236 ? 30.734 16.994 -13.140 1.00 77.44 236 ARG A O 1
ATOM 1953 N N . ARG A 1 237 ? 29.089 17.968 -11.971 1.00 73.56 237 ARG A N 1
ATOM 1954 C CA . ARG A 1 237 ? 28.971 19.166 -12.829 1.00 73.56 237 ARG A CA 1
ATOM 1955 C C . ARG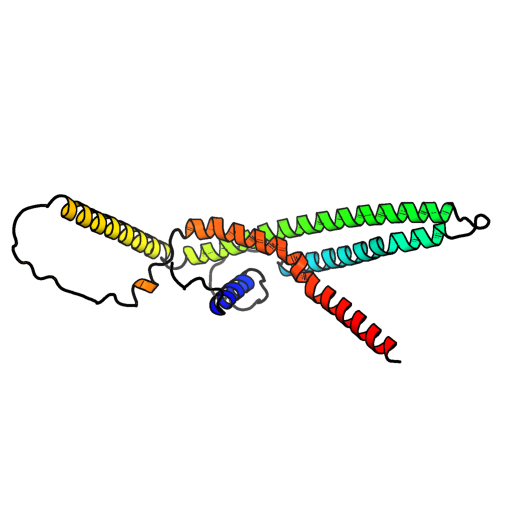 A 1 237 ? 29.830 20.338 -12.351 1.00 73.56 237 ARG A C 1
ATOM 1957 O O . ARG A 1 237 ? 29.957 21.310 -13.082 1.00 73.56 237 ARG A O 1
ATOM 1964 N N . GLN A 1 238 ? 30.346 20.275 -11.123 1.00 65.56 238 GLN A N 1
ATOM 1965 C CA . GLN A 1 238 ? 31.231 21.295 -10.547 1.00 65.56 238 GLN A CA 1
ATOM 1966 C C . GLN A 1 238 ? 32.725 20.940 -10.658 1.00 65.56 238 GLN A C 1
ATOM 1968 O O . GLN A 1 238 ? 33.563 21.741 -10.253 1.00 65.56 238 GLN A O 1
ATOM 1973 N N . LYS A 1 239 ? 33.050 19.759 -11.196 1.00 54.91 239 LYS A N 1
ATOM 1974 C CA . LYS A 1 239 ? 34.386 19.382 -11.676 1.00 54.91 239 LYS A CA 1
ATOM 1975 C C . LYS A 1 239 ? 34.405 19.467 -13.192 1.00 54.91 239 LYS A C 1
ATOM 1977 O O . LYS A 1 239 ? 35.482 19.804 -13.719 1.00 54.91 239 LYS A O 1
#

Radius of gyration: 31.35 Å; chains: 1; bounding box: 86×59×87 Å

Foldseek 3Di:
DDPVPPPDVVVVVVVVVLVCLLQVVDPDDDPDDDDDDDDDDPHLVVLLVVLLVLLVVLVVLVVVLVCLVVVVVVLVPDDPVDRDPVVVVVSVVVNVVSVVVNVVSVVVNVVSLVVSLVSQLVSLLVVVVVVCPPPCVVVVVVVLVVVVVVVVVVVVVVVVVVVPDDDDDDDDDDDDDDDDPPPVVVVVNPDPPVVCCSPPVSSVVSNVCSVCSSVVSCVVVVVVVVVVVVVVVVVVVVD

Sequence (239 aa):
MSSTNSFNCLFIKRLANLFRVFLSLSRLSLNGHHHYREQWYFHPLILLLLILINEGTLQFIIYLVGLLPSAFYAELRKPPNQRDHPGFRWLVLRSFVFVILNALLKSSSIFFSSVLYVKWRMRLVSYLHSFYFTQQRYYHLLNTAQQNQTRENDSQSHSIQIKDIGDHQKQSVDYVSTATLSPLVTSKLLIDNPDQRIAQDVDSLCRSLSSIIPLLVISPFTIAYYTKTKSDRVSRRQK

Secondary structure (DSSP, 8-state):
--GGGS--HHHHHHHHHHHHHHS---S----------------HHHHHHHHHHHHHHHHHHHHHHHHHHHHHHHHHTS-GGG--HHHHHHHHHHHHHHHHHHHHHHHHHHHHHHHHHHHHHHHHHHHHHHHHHTTSHHHHHHHHHHHHHHHHHHHHHHHHHHHS--S---------------TTTTTS-----HHHIIIIIHHHHHHHHHHHHHHHHHHHHHHHHHHHHHHHHHHHH--